Protein AF-I8U737-F1 (afdb_monomer)

Mean predicted aligned error: 15.97 Å

Structure (mmCIF, N/CA/C/O backbone):
data_AF-I8U737-F1
#
_entry.id   AF-I8U737-F1
#
loop_
_atom_site.group_PDB
_atom_site.id
_atom_site.type_symbol
_atom_site.label_atom_id
_atom_site.label_alt_id
_atom_site.label_comp_id
_atom_site.label_asym_id
_atom_site.label_entity_id
_atom_site.label_seq_id
_atom_site.pdbx_PDB_ins_code
_atom_site.Cartn_x
_atom_site.Cartn_y
_atom_site.Cartn_z
_atom_site.occupancy
_atom_site.B_iso_or_equiv
_atom_site.auth_seq_id
_atom_site.auth_comp_id
_atom_site.auth_asym_id
_atom_site.auth_atom_id
_atom_site.pdbx_PDB_model_num
ATOM 1 N N . MET A 1 1 ? -8.681 39.567 -45.073 1.00 42.62 1 MET A N 1
ATOM 2 C CA . MET A 1 1 ? -8.574 38.479 -44.078 1.00 42.62 1 MET A CA 1
ATOM 3 C C . MET A 1 1 ? -7.111 38.097 -43.932 1.00 42.62 1 MET A C 1
ATOM 5 O O . MET A 1 1 ? -6.499 37.753 -44.930 1.00 42.62 1 MET A O 1
ATOM 9 N N . LYS A 1 2 ? -6.533 38.252 -42.734 1.00 36.41 2 LYS A N 1
ATOM 10 C CA . LYS A 1 2 ? -5.151 37.856 -42.425 1.00 36.41 2 LYS A CA 1
ATOM 11 C C . LYS A 1 2 ? -5.184 36.470 -41.778 1.00 36.41 2 LYS A C 1
ATOM 13 O O . LYS A 1 2 ? -5.865 36.285 -40.776 1.00 36.41 2 LYS A O 1
ATOM 18 N N . SER A 1 3 ? -4.486 35.519 -42.381 1.00 40.88 3 SER A N 1
ATOM 19 C CA . SER A 1 3 ? -4.238 34.172 -41.871 1.00 40.88 3 SER A CA 1
ATOM 20 C C . SER A 1 3 ? -3.134 34.214 -40.811 1.00 40.88 3 SER A C 1
ATOM 22 O O . SER A 1 3 ? -1.996 34.540 -41.142 1.00 40.88 3 SER A O 1
ATOM 24 N N . ASN A 1 4 ? -3.455 33.877 -39.561 1.00 33.69 4 ASN A N 1
ATOM 25 C CA . ASN A 1 4 ? -2.465 33.634 -38.511 1.00 33.69 4 ASN A CA 1
ATOM 26 C C . ASN A 1 4 ? -2.367 32.126 -38.266 1.00 33.69 4 ASN A C 1
ATOM 28 O O . ASN A 1 4 ? -3.297 31.509 -37.752 1.00 33.69 4 ASN A O 1
ATOM 32 N N . LEU A 1 5 ? -1.234 31.551 -38.667 1.00 42.03 5 LEU A N 1
ATOM 33 C CA . LEU A 1 5 ? -0.826 30.186 -38.362 1.00 42.03 5 LEU A CA 1
ATOM 34 C C . LEU A 1 5 ? -0.227 30.183 -36.948 1.00 42.03 5 LEU A C 1
ATOM 36 O O . LEU A 1 5 ? 0.800 30.815 -36.708 1.00 42.03 5 LEU A O 1
ATOM 40 N N . VAL A 1 6 ? -0.885 29.511 -36.007 1.00 43.34 6 VAL A N 1
ATOM 41 C CA . VAL A 1 6 ? -0.354 29.287 -34.655 1.00 43.34 6 VAL A CA 1
ATOM 42 C C . VAL A 1 6 ? 0.627 28.108 -34.729 1.00 43.34 6 VAL A C 1
ATOM 44 O O . VAL A 1 6 ? 0.256 27.071 -35.283 1.00 43.34 6 VAL A O 1
ATOM 47 N N . PRO A 1 7 ? 1.867 28.211 -34.218 1.00 41.34 7 PRO A N 1
ATOM 48 C CA . PRO A 1 7 ? 2.782 27.080 -34.229 1.00 41.34 7 PRO A CA 1
ATOM 49 C C . PRO A 1 7 ? 2.349 26.049 -33.181 1.00 41.34 7 PRO A C 1
ATOM 51 O O . PRO A 1 7 ? 2.091 26.386 -32.024 1.00 41.34 7 PRO A O 1
ATOM 54 N N .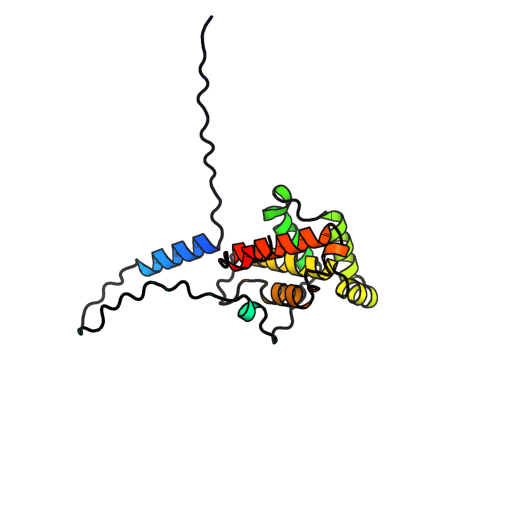 PHE A 1 8 ? 2.287 24.781 -33.593 1.00 38.91 8 PHE A N 1
ATOM 55 C CA . PHE A 1 8 ? 2.125 23.641 -32.696 1.00 38.91 8 PHE A CA 1
ATOM 56 C C . PHE A 1 8 ? 3.258 23.643 -31.665 1.00 38.91 8 PHE A C 1
ATOM 58 O O . PHE A 1 8 ? 4.434 23.485 -31.999 1.00 38.91 8 PHE A O 1
ATOM 65 N N . ARG A 1 9 ? 2.897 23.832 -30.396 1.00 37.81 9 ARG A N 1
ATOM 66 C CA . ARG A 1 9 ? 3.808 23.701 -29.263 1.00 37.81 9 ARG A CA 1
ATOM 67 C C . ARG A 1 9 ? 4.134 22.211 -29.125 1.00 37.81 9 ARG A C 1
ATOM 69 O O . ARG A 1 9 ? 3.251 21.416 -28.814 1.00 37.81 9 ARG A O 1
ATOM 76 N N . LYS A 1 10 ? 5.383 21.827 -29.401 1.00 41.28 10 LYS A N 1
ATOM 77 C CA . LYS A 1 10 ? 5.914 20.509 -29.032 1.00 41.28 10 LYS A CA 1
ATOM 78 C C . LYS A 1 10 ? 5.772 20.383 -27.514 1.00 41.28 10 LYS A C 1
ATOM 80 O O . LYS A 1 10 ? 6.407 21.136 -26.780 1.00 41.28 10 LYS A O 1
ATOM 85 N N . VAL A 1 11 ? 4.908 19.481 -27.059 1.00 40.06 11 VAL A N 1
ATOM 86 C CA . VAL A 1 11 ? 4.920 19.012 -25.675 1.00 40.06 11 VAL A CA 1
ATOM 87 C C . VAL A 1 11 ? 6.164 18.143 -25.561 1.00 40.06 11 VAL A C 1
ATOM 89 O O . VAL A 1 11 ? 6.188 17.024 -26.066 1.00 40.06 11 VAL A O 1
ATOM 92 N N . SER A 1 12 ? 7.230 18.691 -24.985 1.00 39.72 12 SER A N 1
ATOM 93 C CA . SER A 1 12 ? 8.289 17.859 -24.432 1.00 39.72 12 SER A CA 1
ATOM 94 C C . SER A 1 12 ? 7.675 17.154 -23.232 1.00 39.72 12 SER A C 1
ATOM 96 O O . SER A 1 12 ? 7.445 17.766 -22.194 1.00 39.72 12 SER A O 1
ATOM 98 N N . THR A 1 13 ? 7.315 15.888 -23.404 1.00 43.28 13 THR A N 1
ATOM 99 C CA . THR A 1 13 ? 7.170 14.968 -22.282 1.00 43.28 13 THR A CA 1
ATOM 100 C C . THR A 1 13 ? 8.558 14.811 -21.679 1.00 43.28 13 THR A C 1
ATOM 102 O O . THR A 1 13 ? 9.325 13.949 -22.108 1.00 43.28 13 THR A O 1
ATOM 105 N N . ASP A 1 14 ? 8.896 15.678 -20.728 1.00 42.94 14 ASP A N 1
ATOM 106 C CA . ASP A 1 14 ? 9.942 15.384 -19.759 1.00 42.94 14 ASP A CA 1
ATOM 107 C C . ASP A 1 14 ? 9.405 14.231 -18.908 1.00 42.94 14 ASP A C 1
ATOM 109 O O . ASP A 1 14 ? 8.729 14.412 -17.898 1.00 42.94 14 ASP A O 1
ATOM 113 N N . LEU A 1 15 ? 9.609 13.012 -19.417 1.00 44.81 15 LEU A N 1
ATOM 114 C CA . LEU A 1 15 ? 9.452 11.784 -18.659 1.00 44.81 15 LEU A CA 1
ATOM 115 C C . LEU A 1 15 ? 10.447 11.896 -17.509 1.00 44.81 15 LEU A C 1
ATOM 117 O O . LEU A 1 15 ? 11.648 11.703 -17.712 1.00 44.81 15 LEU A O 1
ATOM 121 N N . THR A 1 16 ? 9.949 12.269 -16.327 1.00 43.25 16 THR A N 1
ATOM 122 C CA . THR A 1 16 ? 10.736 12.212 -15.098 1.00 43.25 16 THR A CA 1
ATOM 123 C C . THR A 1 16 ? 11.262 10.785 -15.016 1.00 43.25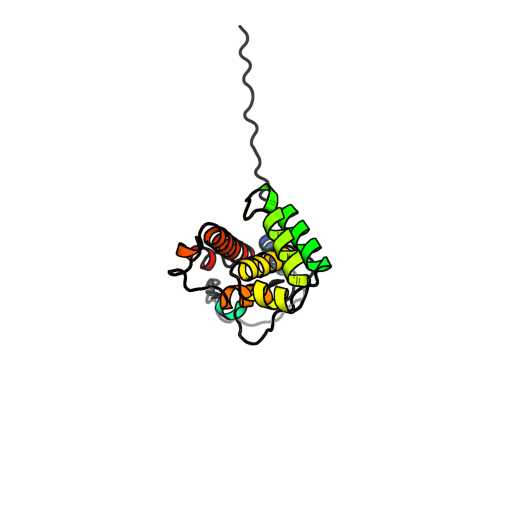 16 THR A C 1
ATOM 125 O O . THR A 1 16 ? 10.502 9.816 -14.952 1.00 43.25 16 THR A O 1
ATOM 128 N N . SER A 1 17 ? 12.561 10.629 -15.231 1.00 61.88 17 SER A N 1
ATOM 129 C CA . SER A 1 17 ? 13.144 9.303 -15.337 1.00 61.88 17 SER A CA 1
ATOM 130 C C . SER A 1 17 ? 13.214 8.743 -13.923 1.00 61.88 17 SER A C 1
ATOM 132 O O . SER A 1 17 ? 13.734 9.402 -13.032 1.00 61.88 17 SER A O 1
ATOM 134 N N . GLY A 1 18 ? 12.598 7.582 -13.691 1.00 67.12 18 GLY A N 1
ATOM 135 C CA . GLY A 1 18 ? 12.467 7.033 -12.342 1.00 67.12 18 GLY A CA 1
ATOM 136 C C . GLY A 1 18 ? 13.821 6.706 -11.687 1.00 67.12 18 GLY A C 1
ATOM 137 O O . GLY A 1 18 ? 14.825 6.568 -12.393 1.00 67.12 18 GLY A O 1
ATOM 138 N N . PRO A 1 19 ? 13.855 6.488 -10.361 1.00 55.62 19 PRO A N 1
ATOM 139 C CA . PRO A 1 19 ? 15.092 6.281 -9.592 1.00 55.62 19 PRO A CA 1
ATOM 140 C C . PRO A 1 19 ? 15.983 5.142 -10.120 1.00 55.62 19 PRO A C 1
ATOM 142 O O . PRO A 1 19 ? 17.210 5.208 -10.053 1.00 55.62 19 PRO A O 1
ATOM 145 N N . ALA A 1 20 ? 15.382 4.112 -10.726 1.00 49.81 20 ALA A N 1
ATOM 146 C CA . ALA A 1 20 ? 16.102 3.013 -11.371 1.00 49.81 20 ALA A CA 1
ATOM 147 C C . ALA A 1 20 ? 16.920 3.463 -12.598 1.00 49.81 20 ALA A C 1
ATOM 149 O O . ALA A 1 20 ? 18.042 2.996 -12.798 1.00 49.81 20 ALA A O 1
ATOM 150 N N . PHE A 1 21 ? 16.394 4.395 -13.401 1.00 68.19 21 PHE A N 1
ATOM 151 C CA . PHE A 1 21 ? 17.136 4.976 -14.521 1.00 68.19 21 PHE A CA 1
ATOM 152 C C . PHE A 1 21 ? 18.303 5.817 -14.011 1.00 68.19 21 PHE A C 1
ATOM 154 O O . PHE A 1 21 ? 19.412 5.699 -14.524 1.00 68.19 21 PHE A O 1
ATOM 161 N N . GLU A 1 22 ? 18.085 6.619 -12.970 1.00 69.12 22 GLU A N 1
ATOM 162 C CA . GLU A 1 22 ? 19.152 7.419 -12.368 1.00 69.12 22 GLU A CA 1
ATOM 163 C C . GLU A 1 22 ? 20.268 6.538 -11.793 1.00 69.12 22 GLU A C 1
ATOM 165 O O . GLU A 1 22 ? 21.447 6.825 -12.003 1.00 69.12 22 GLU A O 1
ATOM 170 N N . SER A 1 23 ? 19.913 5.425 -11.143 1.00 60.28 23 SER A N 1
ATOM 171 C CA . SER A 1 23 ? 20.866 4.425 -10.648 1.00 60.28 23 SER A CA 1
ATOM 172 C C . SER A 1 23 ? 21.649 3.754 -11.785 1.00 60.28 23 SER A C 1
ATOM 174 O O . SER A 1 23 ? 22.876 3.651 -11.721 1.00 60.28 23 SER A O 1
ATOM 176 N N . GLN A 1 24 ? 20.981 3.381 -12.884 1.00 61.25 24 GLN A N 1
ATOM 177 C CA . GLN A 1 24 ? 21.645 2.830 -14.072 1.00 61.25 24 GLN A CA 1
ATOM 178 C C . GLN A 1 24 ? 22.583 3.841 -14.738 1.00 61.25 24 GLN A C 1
ATOM 180 O O . GLN A 1 24 ? 23.702 3.489 -15.111 1.00 61.25 24 GLN A O 1
ATOM 185 N N . VAL A 1 25 ? 22.169 5.104 -14.859 1.00 71.19 25 VAL A N 1
ATOM 186 C CA . VAL A 1 25 ? 23.011 6.176 -15.404 1.00 71.19 25 VAL A CA 1
ATOM 187 C C . VAL A 1 25 ? 24.222 6.414 -14.508 1.00 71.19 25 VAL A C 1
ATOM 189 O O . VAL A 1 25 ? 25.333 6.488 -15.028 1.00 71.19 25 VAL A O 1
ATOM 192 N N . LYS A 1 26 ? 24.042 6.463 -13.182 1.00 66.94 26 LYS A N 1
ATOM 193 C CA . LYS A 1 26 ? 25.150 6.568 -12.218 1.00 66.94 26 LYS A CA 1
ATOM 194 C C . LYS A 1 26 ? 26.118 5.393 -12.340 1.00 66.94 26 LYS A C 1
ATOM 196 O O . LYS A 1 26 ? 27.315 5.618 -12.463 1.00 66.94 26 LYS A O 1
ATOM 201 N N . SER A 1 27 ? 25.612 4.162 -12.415 1.00 63.69 27 SER A N 1
ATOM 202 C CA . SER A 1 27 ? 26.435 2.958 -12.600 1.00 63.69 27 SER A CA 1
ATOM 203 C C . SER A 1 27 ? 27.233 2.987 -13.911 1.00 63.69 27 SER A C 1
ATOM 205 O O . SER A 1 27 ? 28.411 2.624 -13.941 1.00 63.69 27 SER A O 1
ATOM 207 N N . LEU A 1 28 ? 26.629 3.467 -15.003 1.00 75.31 28 LEU A N 1
ATOM 208 C CA . LEU A 1 28 ? 27.324 3.649 -16.280 1.00 75.31 28 LEU A CA 1
ATOM 209 C C . LEU A 1 28 ? 28.369 4.771 -16.225 1.00 75.31 28 LEU A C 1
ATOM 211 O O . LEU A 1 28 ? 29.412 4.649 -16.871 1.00 75.31 28 LEU A O 1
ATOM 215 N N . LEU A 1 29 ? 28.110 5.835 -15.461 1.00 74.00 29 LEU A N 1
ATOM 216 C CA . LEU A 1 29 ? 29.055 6.929 -15.245 1.00 74.00 29 LEU A CA 1
ATOM 217 C C . LEU A 1 29 ? 30.273 6.465 -14.436 1.00 74.00 29 LEU A C 1
ATOM 219 O O . LEU A 1 29 ? 31.403 6.723 -14.848 1.00 74.00 29 LEU A O 1
ATOM 223 N N . ASP A 1 30 ? 30.043 5.726 -13.348 1.00 65.06 30 ASP A N 1
ATOM 224 C CA . ASP A 1 30 ? 31.096 5.155 -12.499 1.00 65.06 30 ASP A CA 1
ATOM 225 C C . ASP A 1 30 ? 31.965 4.165 -13.278 1.00 65.06 30 ASP A C 1
ATOM 227 O O . ASP A 1 30 ? 33.191 4.169 -13.163 1.00 65.06 30 ASP A O 1
ATOM 231 N N . ARG A 1 31 ? 31.352 3.360 -14.156 1.00 64.25 31 ARG A N 1
ATOM 232 C CA . ARG A 1 31 ? 32.077 2.409 -15.010 1.00 64.25 31 ARG A CA 1
ATOM 233 C C . ARG A 1 31 ? 32.946 3.086 -16.076 1.00 64.25 31 ARG A C 1
ATOM 235 O O . ARG A 1 31 ? 33.897 2.476 -16.558 1.00 64.25 31 ARG A O 1
ATOM 242 N N . ASN A 1 32 ? 32.632 4.327 -16.442 1.00 57.22 32 ASN A N 1
ATOM 243 C CA . ASN A 1 32 ? 33.361 5.097 -17.448 1.00 57.22 32 ASN A CA 1
ATOM 244 C C . ASN A 1 32 ? 34.408 6.050 -16.857 1.00 57.22 32 ASN A C 1
ATOM 246 O O . ASN A 1 32 ? 35.007 6.802 -17.624 1.00 57.22 32 ASN A O 1
ATOM 250 N N . HIS A 1 33 ? 34.664 6.032 -15.543 1.00 47.19 33 HIS A N 1
ATOM 251 C CA . HIS A 1 33 ? 35.745 6.817 -14.943 1.00 47.19 33 HIS A CA 1
ATOM 252 C C . HIS A 1 33 ? 37.077 6.043 -15.028 1.00 47.19 33 HIS A C 1
ATOM 254 O O . HIS A 1 33 ? 37.269 5.069 -14.296 1.00 47.19 33 HIS A O 1
ATOM 260 N N . PRO A 1 34 ? 38.029 6.419 -15.909 1.00 49.47 34 PRO A N 1
ATOM 261 C CA . PRO A 1 34 ? 39.276 5.687 -16.036 1.00 49.47 34 PRO A CA 1
ATOM 262 C C . PRO A 1 34 ? 40.243 6.174 -14.956 1.00 49.47 34 PRO A C 1
ATOM 264 O O . PRO A 1 34 ? 40.935 7.181 -15.118 1.00 49.47 34 PRO A O 1
ATOM 267 N N . ALA A 1 35 ? 40.339 5.436 -13.851 1.00 43.72 35 ALA A N 1
ATOM 268 C CA . ALA A 1 35 ? 41.518 5.503 -13.001 1.00 43.72 35 ALA A CA 1
ATOM 269 C C . ALA A 1 35 ? 42.692 4.875 -13.770 1.00 43.72 35 ALA A C 1
ATOM 271 O O . ALA A 1 35 ? 42.919 3.666 -13.744 1.00 43.72 35 ALA A O 1
ATOM 272 N N . ASN A 1 36 ? 43.428 5.711 -14.503 1.00 45.28 36 ASN A N 1
ATOM 273 C CA . ASN A 1 36 ? 44.712 5.352 -15.090 1.00 45.28 36 ASN A CA 1
ATOM 274 C C . ASN A 1 36 ? 45.680 4.912 -13.981 1.00 45.28 36 ASN A C 1
ATOM 276 O O . ASN A 1 36 ? 46.275 5.742 -13.301 1.00 45.28 36 ASN A O 1
ATOM 280 N N . SER A 1 37 ? 45.890 3.607 -13.835 1.00 37.94 37 SER A N 1
ATOM 281 C CA . SER A 1 37 ? 47.133 3.064 -13.281 1.00 37.94 37 SER A CA 1
ATOM 282 C C . SER A 1 37 ? 47.511 1.763 -13.995 1.00 37.94 37 SER A C 1
ATOM 284 O O . SER A 1 37 ? 46.955 0.691 -13.798 1.00 37.94 37 SER A O 1
ATOM 286 N N . ALA A 1 38 ? 48.445 1.966 -14.917 1.00 38.19 38 ALA A N 1
ATOM 287 C CA . ALA A 1 38 ? 49.338 1.058 -15.617 1.00 38.19 38 ALA A CA 1
ATOM 288 C C . ALA A 1 38 ? 49.461 -0.415 -15.149 1.00 38.19 38 ALA A C 1
ATOM 290 O O . ALA A 1 38 ? 49.906 -0.704 -14.046 1.00 38.19 38 ALA A O 1
ATOM 291 N N . LEU A 1 39 ? 49.283 -1.289 -16.154 1.00 42.47 39 LEU A N 1
ATOM 292 C CA . LEU A 1 39 ? 50.141 -2.422 -16.551 1.00 42.47 39 LEU A CA 1
ATOM 293 C C . LEU A 1 39 ? 50.249 -3.648 -15.619 1.00 42.47 39 LEU A C 1
ATOM 295 O O . LEU A 1 39 ? 50.995 -3.635 -14.649 1.00 42.47 39 LEU A O 1
ATOM 299 N N . LEU A 1 40 ? 49.692 -4.787 -16.067 1.00 35.94 40 LEU A N 1
ATOM 300 C CA . LEU A 1 40 ? 50.454 -5.925 -16.631 1.00 35.94 40 LEU A CA 1
AT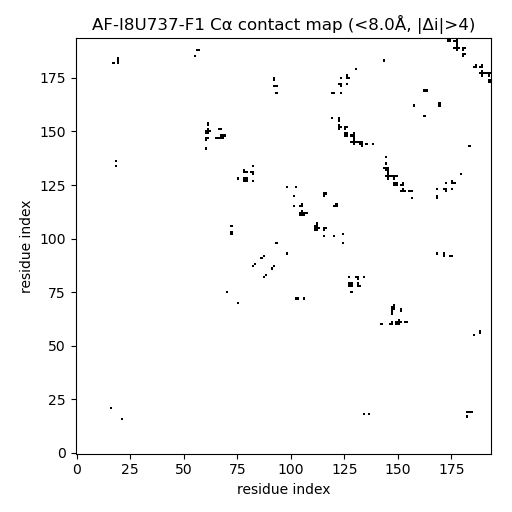OM 301 C C . LEU A 1 40 ? 49.539 -7.132 -16.972 1.00 35.94 40 LEU A C 1
ATOM 303 O O . LEU A 1 40 ? 49.001 -7.791 -16.096 1.00 35.94 40 LEU A O 1
ATOM 307 N N . ARG A 1 41 ? 49.482 -7.456 -18.275 1.00 33.66 41 ARG A N 1
ATOM 308 C CA . ARG A 1 41 ? 49.653 -8.803 -18.871 1.00 33.66 41 ARG A CA 1
ATOM 309 C C . ARG A 1 41 ? 48.738 -9.972 -18.434 1.00 33.66 41 ARG A C 1
ATOM 311 O O . ARG A 1 41 ? 49.020 -10.625 -17.441 1.00 33.66 41 ARG A O 1
ATOM 318 N N . ALA A 1 42 ? 47.835 -10.398 -19.329 1.00 37.75 42 ALA A N 1
ATOM 319 C CA . ALA A 1 42 ? 47.872 -11.680 -20.077 1.00 37.75 42 ALA A CA 1
ATOM 320 C C . ALA A 1 42 ? 46.509 -11.981 -20.756 1.00 37.75 42 ALA A C 1
ATOM 322 O O . ALA A 1 42 ? 45.482 -11.513 -20.273 1.00 37.75 42 ALA A O 1
ATOM 323 N N . PRO A 1 43 ? 46.487 -12.721 -21.886 1.00 47.62 43 PRO A N 1
ATOM 324 C CA . PRO A 1 43 ? 45.318 -12.858 -22.748 1.00 47.62 43 PRO A CA 1
ATOM 325 C C . PRO A 1 43 ? 44.458 -14.056 -22.340 1.00 47.62 43 PRO A C 1
ATOM 327 O O . PRO A 1 43 ? 44.971 -15.129 -22.031 1.00 47.62 43 PRO A O 1
ATOM 330 N N . GLY A 1 44 ? 43.143 -13.901 -22.409 1.00 34.81 44 GLY A N 1
ATOM 331 C CA . GLY A 1 44 ? 42.243 -15.022 -22.209 1.00 34.81 44 GLY A CA 1
ATOM 332 C C . GLY A 1 44 ? 40.791 -14.621 -22.363 1.00 34.81 44 GLY A C 1
ATOM 333 O O . GLY A 1 44 ? 40.251 -13.921 -21.519 1.00 34.81 44 GLY A O 1
ATOM 334 N N . ASN A 1 45 ? 40.177 -15.162 -23.411 1.00 32.75 45 ASN A N 1
ATOM 335 C CA . ASN A 1 45 ? 38.740 -15.340 -23.567 1.00 32.75 45 ASN A CA 1
ATOM 336 C C . ASN A 1 45 ? 37.931 -14.135 -24.080 1.00 32.75 45 ASN A C 1
ATOM 338 O O . ASN A 1 45 ? 37.139 -13.525 -23.368 1.00 32.75 45 ASN A O 1
ATOM 342 N N . SER A 1 46 ? 38.038 -13.880 -25.390 1.00 40.62 46 SER A N 1
ATOM 343 C CA . SER A 1 46 ? 36.953 -13.271 -26.164 1.00 40.62 46 SER A CA 1
ATOM 344 C C . SER A 1 46 ? 35.825 -14.296 -26.343 1.00 40.62 46 SER A C 1
ATOM 346 O O . SER A 1 46 ? 35.669 -14.908 -27.397 1.00 40.62 46 SER A O 1
ATOM 348 N N . GLY A 1 47 ? 35.069 -14.520 -25.277 1.00 32.28 47 GLY A N 1
ATOM 349 C CA . GLY A 1 47 ? 33.696 -14.985 -25.360 1.00 32.28 47 GLY A CA 1
ATOM 350 C C . GLY A 1 47 ? 32.862 -13.822 -24.872 1.00 32.28 47 GLY A C 1
ATOM 351 O O . GLY A 1 47 ? 32.882 -13.515 -23.686 1.00 32.28 47 GLY A O 1
ATOM 352 N N . SER A 1 48 ? 32.223 -13.118 -25.797 1.00 39.41 48 SER A N 1
ATOM 353 C CA . SER A 1 48 ? 31.212 -12.114 -25.509 1.00 39.41 48 SER A CA 1
ATOM 354 C C . SER A 1 48 ? 30.134 -12.743 -24.631 1.00 39.41 48 SER A C 1
ATOM 356 O O . SER A 1 48 ? 29.207 -13.375 -25.133 1.00 39.41 48 SER A O 1
ATOM 358 N N . THR A 1 49 ? 30.248 -12.574 -23.316 1.00 36.28 49 THR A N 1
ATOM 359 C CA . THR A 1 49 ? 29.094 -12.643 -22.430 1.00 36.28 49 THR A CA 1
ATOM 360 C C . THR A 1 49 ? 28.298 -11.387 -22.739 1.00 36.28 49 THR A C 1
ATOM 362 O O . THR A 1 49 ? 28.432 -10.349 -22.092 1.00 36.28 49 THR A O 1
ATOM 365 N N . GLU A 1 50 ? 27.518 -11.460 -23.819 1.00 37.69 50 GLU A N 1
ATOM 366 C CA . GLU A 1 50 ? 26.280 -10.705 -23.906 1.00 37.69 50 GLU A CA 1
ATOM 367 C C . GLU A 1 50 ? 25.650 -10.818 -22.525 1.00 37.69 50 GLU A C 1
ATOM 369 O O . GLU A 1 50 ? 25.548 -11.923 -21.984 1.00 37.69 50 GLU A O 1
ATOM 374 N N . ALA A 1 51 ? 25.380 -9.674 -21.901 1.00 38.50 51 ALA A N 1
ATOM 375 C CA . ALA A 1 51 ? 24.687 -9.620 -20.634 1.00 38.50 51 ALA A CA 1
ATOM 376 C C . ALA A 1 51 ? 23.331 -10.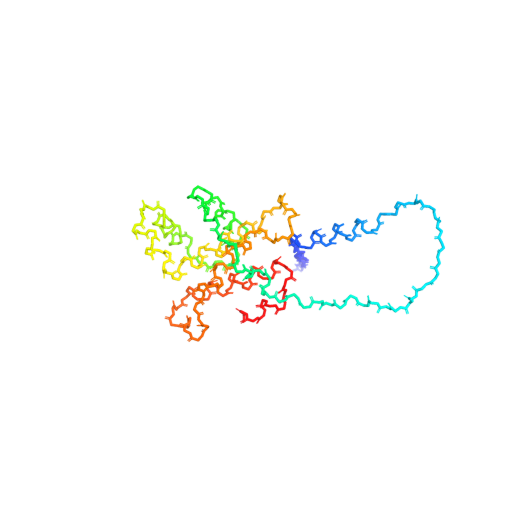286 -20.861 1.00 38.50 51 ALA A C 1
ATOM 378 O O . ALA A 1 51 ? 22.373 -9.643 -21.280 1.00 38.50 51 ALA A O 1
ATOM 379 N N . VAL A 1 52 ? 23.293 -11.605 -20.664 1.00 35.62 52 VAL A N 1
ATOM 380 C CA . VAL A 1 52 ? 22.077 -12.381 -20.563 1.00 35.62 52 VAL A CA 1
ATOM 381 C C . VAL A 1 52 ? 21.300 -11.639 -19.500 1.00 35.62 52 VAL A C 1
ATOM 383 O O . VAL A 1 52 ? 21.756 -11.521 -18.362 1.00 35.62 52 VAL A O 1
ATOM 386 N N . THR A 1 53 ? 20.184 -11.055 -19.915 1.00 41.91 53 THR A N 1
ATOM 387 C CA . THR A 1 53 ? 19.112 -10.560 -19.067 1.00 41.91 53 THR A CA 1
ATOM 388 C C . THR A 1 53 ? 18.683 -11.727 -18.193 1.00 41.91 53 THR A C 1
ATOM 390 O O . THR A 1 53 ? 17.783 -12.498 -18.516 1.00 41.91 53 THR A O 1
ATOM 393 N N . GLN A 1 54 ? 19.445 -11.943 -17.125 1.00 39.41 54 GLN A N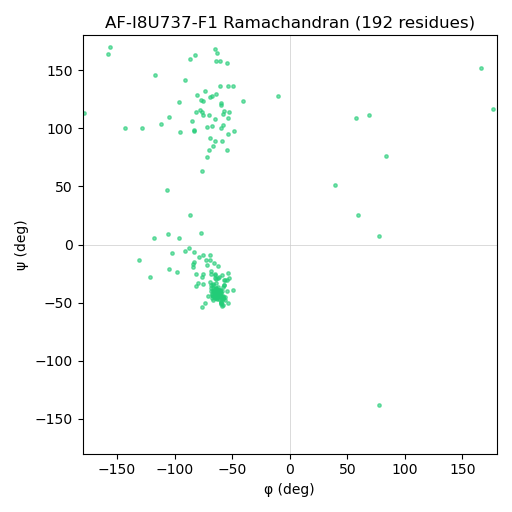 1
ATOM 394 C CA . GLN A 1 54 ? 19.234 -13.001 -16.168 1.00 39.41 54 GLN A CA 1
ATOM 395 C C . GLN A 1 54 ? 17.902 -12.695 -15.504 1.00 39.41 54 GLN A C 1
ATOM 397 O O . GLN A 1 54 ? 17.765 -11.741 -14.749 1.00 39.41 54 GLN A O 1
ATOM 402 N N . TRP A 1 55 ? 16.920 -13.508 -15.863 1.00 42.56 55 TRP A N 1
ATOM 403 C CA . TRP A 1 55 ? 15.563 -13.533 -15.358 1.00 42.56 55 TRP A CA 1
ATOM 404 C C . TRP A 1 55 ? 15.542 -13.518 -13.829 1.00 42.56 55 TRP A C 1
ATOM 406 O O . TRP A 1 55 ? 15.695 -14.552 -13.177 1.00 42.56 55 TRP A O 1
ATOM 416 N N . THR A 1 56 ? 15.347 -12.347 -13.234 1.00 42.94 56 THR A N 1
ATOM 417 C CA . THR A 1 56 ? 15.152 -12.237 -11.791 1.00 42.94 56 THR A CA 1
ATOM 418 C C . THR A 1 56 ? 13.683 -12.518 -11.509 1.00 42.94 56 THR A C 1
ATOM 420 O O . THR A 1 56 ? 12.846 -11.637 -11.684 1.00 42.94 56 THR A O 1
ATOM 423 N N . SER A 1 57 ? 13.358 -13.756 -11.124 1.00 48.38 57 SER A N 1
ATOM 424 C CA . SER A 1 57 ? 12.033 -14.145 -10.605 1.00 48.38 57 SER A CA 1
ATOM 425 C C . SER A 1 57 ? 11.627 -13.259 -9.418 1.00 48.38 57 SER A C 1
ATOM 427 O O . SER A 1 57 ? 12.507 -12.713 -8.763 1.00 48.38 57 SER A O 1
ATOM 429 N N . ALA A 1 58 ? 10.330 -13.112 -9.106 1.00 51.94 58 ALA A N 1
ATOM 430 C CA . ALA A 1 58 ? 9.888 -12.367 -7.913 1.00 51.94 58 ALA A CA 1
ATOM 431 C C . ALA A 1 58 ? 10.157 -13.118 -6.610 1.00 51.94 58 ALA A C 1
ATOM 433 O O . ALA A 1 58 ? 10.140 -12.528 -5.534 1.00 51.94 58 ALA A O 1
ATOM 434 N N . ARG A 1 59 ? 10.473 -14.410 -6.724 1.00 55.38 59 ARG A N 1
ATOM 435 C CA . ARG A 1 59 ? 10.769 -15.317 -5.613 1.00 55.38 59 ARG A CA 1
ATOM 436 C C . ARG A 1 59 ? 11.786 -14.786 -4.589 1.00 55.38 59 ARG A C 1
ATOM 438 O O . ARG A 1 59 ? 11.532 -14.995 -3.414 1.00 55.38 59 ARG A O 1
ATOM 445 N N . PRO A 1 60 ? 12.874 -14.077 -4.955 1.00 51.88 60 PRO A N 1
ATOM 446 C CA . PRO A 1 60 ? 13.814 -13.519 -3.986 1.00 51.88 60 PRO A CA 1
ATOM 447 C C . PRO A 1 60 ? 13.228 -12.373 -3.149 1.00 51.88 60 PRO A C 1
ATOM 449 O O . PRO A 1 60 ? 13.699 -12.155 -2.037 1.00 51.88 60 PRO A O 1
ATOM 452 N N . LEU A 1 61 ? 12.220 -11.644 -3.651 1.00 53.00 61 LEU A N 1
ATOM 453 C CA . LEU A 1 61 ? 11.521 -10.616 -2.866 1.00 53.00 61 LEU A CA 1
ATOM 454 C C . LEU A 1 61 ? 10.573 -11.255 -1.852 1.00 53.00 61 LEU A C 1
ATOM 456 O O . LEU A 1 61 ? 10.461 -10.761 -0.743 1.00 53.00 61 LEU A O 1
ATOM 460 N N . VAL A 1 62 ? 9.965 -12.388 -2.204 1.00 56.91 62 VAL A N 1
ATOM 461 C CA . VAL A 1 62 ? 9.061 -13.168 -1.339 1.00 56.91 62 VAL A CA 1
ATOM 462 C C . VAL A 1 62 ? 9.845 -14.160 -0.457 1.00 56.91 62 VAL A C 1
ATOM 464 O O . VAL A 1 62 ? 9.330 -15.206 -0.081 1.00 56.91 62 VAL A O 1
ATOM 467 N N . SER A 1 63 ? 11.122 -13.884 -0.167 1.00 54.34 63 SER A N 1
ATOM 468 C CA . SER A 1 63 ? 11.930 -14.761 0.691 1.00 54.34 63 SER A CA 1
ATOM 469 C C . SER A 1 63 ? 11.343 -14.797 2.111 1.00 54.34 63 SER A C 1
ATOM 471 O O . SER A 1 63 ? 11.098 -13.753 2.707 1.00 54.34 63 SER A O 1
ATOM 473 N N . ASP A 1 64 ? 11.140 -16.012 2.622 1.00 52.38 64 ASP A N 1
ATOM 474 C CA . ASP A 1 64 ? 10.197 -16.403 3.689 1.00 52.38 64 ASP A CA 1
ATOM 475 C C . ASP A 1 64 ? 10.531 -15.901 5.117 1.00 52.38 64 ASP A C 1
ATOM 477 O O . ASP A 1 64 ? 9.710 -16.015 6.020 1.00 52.38 64 ASP A O 1
ATOM 481 N N . ASP A 1 65 ? 11.714 -15.320 5.348 1.00 52.97 65 ASP A N 1
ATOM 482 C CA . ASP A 1 65 ? 12.230 -15.098 6.714 1.00 52.97 65 ASP A CA 1
ATOM 483 C C . ASP A 1 65 ? 12.108 -13.655 7.246 1.00 52.97 65 ASP A C 1
ATOM 485 O O . ASP A 1 65 ? 12.401 -13.396 8.417 1.00 52.97 65 ASP A O 1
ATOM 489 N N . ALA A 1 66 ? 11.694 -12.685 6.425 1.00 58.03 66 ALA A N 1
ATOM 490 C CA . ALA A 1 66 ? 11.614 -11.285 6.847 1.00 58.03 66 ALA A CA 1
ATOM 491 C C . ALA A 1 66 ? 10.198 -10.924 7.316 1.00 58.03 66 ALA A C 1
ATOM 493 O O . ALA A 1 66 ? 9.340 -10.571 6.508 1.00 58.03 66 ALA A O 1
ATOM 494 N N . VAL A 1 67 ? 9.962 -10.961 8.632 1.00 68.62 67 VAL A N 1
ATOM 495 C CA . VAL A 1 67 ? 8.734 -10.406 9.224 1.00 68.62 67 VAL A CA 1
ATOM 496 C C . VAL A 1 67 ? 8.666 -8.911 8.880 1.00 68.62 67 VAL A C 1
ATOM 498 O O . VAL A 1 67 ? 9.600 -8.175 9.214 1.00 68.62 67 VAL A O 1
ATOM 501 N N . PRO A 1 68 ? 7.606 -8.434 8.204 1.00 79.88 68 PRO A N 1
ATOM 502 C CA . PRO A 1 68 ? 7.489 -7.025 7.864 1.00 79.88 68 PRO A CA 1
ATOM 503 C C . PRO A 1 68 ? 7.304 -6.197 9.135 1.00 79.88 68 PRO A C 1
ATOM 505 O O . PRO A 1 68 ? 6.400 -6.443 9.935 1.00 79.88 68 PRO A O 1
ATOM 508 N N . THR A 1 69 ? 8.132 -5.172 9.301 1.00 86.31 69 THR A N 1
ATOM 509 C CA . THR A 1 69 ? 7.882 -4.142 10.308 1.00 86.31 69 THR A CA 1
ATOM 510 C C . THR A 1 69 ? 6.771 -3.238 9.794 1.00 86.31 69 THR A C 1
ATOM 512 O O . THR A 1 69 ? 6.967 -2.508 8.820 1.00 86.31 69 THR A O 1
ATOM 515 N N . ILE A 1 70 ? 5.603 -3.302 10.431 1.00 90.38 70 ILE A N 1
ATOM 516 C CA . ILE A 1 70 ? 4.496 -2.387 10.142 1.00 90.38 70 ILE A CA 1
ATOM 517 C C . ILE A 1 70 ? 4.894 -0.985 10.635 1.00 90.38 70 ILE A C 1
ATOM 519 O O . ILE A 1 70 ? 5.323 -0.869 11.788 1.00 90.38 70 ILE A O 1
ATOM 523 N N . PRO A 1 71 ? 4.813 0.057 9.787 1.00 92.44 71 PRO A N 1
ATOM 524 C CA . PRO A 1 71 ? 5.162 1.416 10.188 1.00 92.44 71 PRO A CA 1
ATOM 525 C C . PRO A 1 71 ? 4.215 1.934 11.277 1.00 92.44 71 PRO A C 1
ATOM 527 O O . PRO A 1 71 ? 3.095 1.444 11.435 1.00 92.44 71 PRO A O 1
ATOM 530 N N . SER A 1 72 ? 4.658 2.934 12.040 1.00 94.56 72 SER A N 1
ATOM 531 C CA . SER A 1 72 ? 3.784 3.602 13.015 1.00 94.56 72 SER A CA 1
ATOM 532 C C . SER A 1 72 ? 2.639 4.342 12.308 1.00 94.56 72 SER A C 1
ATOM 534 O O . SER A 1 72 ? 2.671 4.530 11.090 1.00 94.56 72 SER A O 1
ATOM 536 N N . LEU A 1 73 ? 1.623 4.795 13.050 1.00 94.56 73 LEU A N 1
ATOM 537 C CA . LEU A 1 73 ? 0.541 5.599 12.468 1.00 94.56 73 LEU A CA 1
ATOM 538 C C . LEU A 1 73 ? 1.076 6.881 11.805 1.00 94.56 73 LEU A C 1
ATOM 540 O O . LEU A 1 73 ? 0.682 7.192 10.687 1.00 94.56 73 LEU A O 1
ATOM 544 N N . GLU A 1 74 ? 1.985 7.594 12.475 1.00 95.19 74 GLU A N 1
ATOM 545 C CA . GLU A 1 74 ? 2.602 8.826 11.958 1.00 95.19 74 GLU A CA 1
ATOM 546 C C . GLU A 1 74 ? 3.422 8.541 10.692 1.00 95.19 74 GLU A C 1
ATOM 548 O O . GLU A 1 74 ? 3.221 9.178 9.664 1.00 95.19 74 GLU A O 1
ATOM 553 N N . GLU A 1 75 ? 4.254 7.495 10.714 1.00 94.19 75 GLU A N 1
ATOM 554 C CA . GLU A 1 75 ? 5.026 7.089 9.535 1.00 94.19 75 GLU A CA 1
ATOM 555 C C . GLU A 1 75 ? 4.108 6.638 8.385 1.00 94.19 75 GLU A C 1
ATOM 557 O O . GLU A 1 75 ? 4.369 6.938 7.222 1.00 94.19 75 GLU A O 1
ATOM 562 N N . SER A 1 76 ? 3.006 5.947 8.687 1.00 96.00 76 SER A N 1
ATOM 563 C CA . SER A 1 76 ? 2.023 5.526 7.682 1.00 96.00 76 SER A CA 1
ATOM 564 C C . SER A 1 76 ? 1.333 6.717 7.016 1.00 96.00 76 SER A C 1
ATOM 566 O O . SER A 1 76 ? 1.069 6.673 5.814 1.00 96.00 76 SER A O 1
ATOM 568 N N . GLN A 1 77 ? 1.053 7.779 7.776 1.00 95.44 77 GLN A N 1
ATOM 569 C CA . GLN A 1 77 ? 0.484 9.024 7.258 1.00 95.44 77 GLN A CA 1
ATOM 570 C C . GLN A 1 77 ? 1.476 9.737 6.336 1.00 95.44 77 GLN A C 1
ATOM 572 O O . GLN A 1 77 ? 1.120 10.053 5.202 1.00 95.44 77 GLN A O 1
ATOM 577 N N . ASP A 1 78 ? 2.733 9.885 6.760 1.00 94.56 78 ASP A N 1
ATOM 578 C CA . ASP A 1 78 ? 3.790 10.488 5.939 1.00 94.56 78 ASP A CA 1
ATOM 579 C C . ASP A 1 78 ? 4.014 9.715 4.628 1.00 94.56 78 ASP A C 1
ATOM 581 O O . ASP A 1 78 ? 4.181 10.299 3.550 1.00 94.56 78 ASP A O 1
ATOM 585 N N . LEU A 1 79 ? 3.998 8.380 4.698 1.00 93.94 79 LEU A N 1
ATOM 586 C CA . LEU A 1 79 ? 4.114 7.508 3.531 1.00 93.94 79 LEU A CA 1
ATOM 587 C C . LEU A 1 79 ? 2.896 7.624 2.606 1.00 93.94 79 LEU A C 1
ATOM 589 O O . LEU A 1 79 ? 3.067 7.653 1.386 1.00 93.94 79 LEU A O 1
ATOM 593 N N . LEU A 1 80 ? 1.681 7.722 3.151 1.00 94.12 80 LEU A N 1
ATOM 594 C CA . LEU A 1 80 ? 0.475 7.942 2.353 1.00 94.12 80 LEU A CA 1
ATOM 595 C C . LEU A 1 80 ? 0.514 9.299 1.644 1.00 94.12 80 LEU A C 1
ATOM 597 O O . LEU A 1 80 ? 0.266 9.357 0.441 1.00 94.12 80 LEU A O 1
ATOM 601 N N . ASP A 1 81 ? 0.876 10.371 2.345 1.00 92.62 81 ASP A N 1
ATOM 602 C CA . ASP A 1 81 ? 0.997 11.706 1.755 1.00 92.62 81 ASP A CA 1
ATOM 603 C C . ASP A 1 81 ? 2.040 11.722 0.636 1.00 92.62 81 ASP A C 1
ATOM 605 O O . ASP A 1 81 ? 1.798 12.267 -0.446 1.00 92.62 81 ASP A O 1
ATOM 609 N N . ARG A 1 82 ? 3.173 11.044 0.846 1.00 90.75 82 ARG A N 1
ATOM 610 C CA . ARG A 1 82 ? 4.192 10.837 -0.186 1.00 90.75 82 ARG A CA 1
ATOM 611 C C . ARG A 1 82 ? 3.625 10.085 -1.388 1.00 90.75 82 ARG A C 1
ATOM 613 O O . ARG A 1 82 ? 3.770 10.545 -2.520 1.00 90.75 82 ARG A O 1
ATOM 620 N N . PHE A 1 83 ? 2.956 8.958 -1.163 1.00 91.31 83 PHE A N 1
ATOM 621 C CA . PHE A 1 83 ? 2.334 8.180 -2.230 1.00 91.31 83 PHE A CA 1
ATOM 622 C C . PHE A 1 83 ? 1.353 9.033 -3.044 1.00 91.31 83 PHE A C 1
ATOM 624 O O . PHE A 1 83 ? 1.424 9.068 -4.274 1.00 91.31 83 PHE A O 1
ATOM 631 N N . LEU A 1 84 ? 0.471 9.774 -2.373 1.00 90.06 84 LEU A N 1
ATOM 632 C CA . LEU A 1 84 ? -0.518 10.636 -3.017 1.00 90.06 84 LEU A CA 1
ATOM 633 C C . LEU A 1 84 ? 0.129 11.809 -3.762 1.00 90.06 84 LEU A C 1
ATOM 635 O O . LEU A 1 84 ? -0.345 12.179 -4.836 1.00 90.06 84 LEU A O 1
ATOM 639 N N . PHE A 1 85 ? 1.229 12.354 -3.246 1.00 87.00 85 PHE A N 1
ATOM 640 C CA . PHE A 1 85 ? 1.993 13.400 -3.918 1.00 87.00 85 PHE A CA 1
ATOM 641 C C . PHE A 1 85 ? 2.590 12.916 -5.248 1.00 87.00 85 PHE A C 1
ATOM 643 O O . PHE A 1 85 ? 2.469 13.605 -6.261 1.00 87.00 85 PHE A O 1
ATOM 650 N N . TYR A 1 86 ? 3.191 11.721 -5.271 1.00 81.56 86 TYR A N 1
ATOM 651 C CA . TYR A 1 86 ? 3.828 11.179 -6.477 1.00 81.56 86 TYR A CA 1
ATOM 652 C C . TYR A 1 86 ? 2.843 10.518 -7.457 1.00 81.56 86 TYR A C 1
ATOM 654 O O . TYR A 1 86 ? 3.028 10.618 -8.669 1.00 81.56 86 TYR A O 1
ATOM 662 N N . LEU A 1 87 ? 1.800 9.842 -6.962 1.00 78.94 87 LEU A N 1
ATOM 663 C CA . LEU A 1 87 ? 0.894 9.006 -7.767 1.00 78.94 87 LEU A CA 1
ATOM 664 C C . LEU A 1 87 ? -0.577 9.428 -7.714 1.00 78.94 87 LEU A C 1
ATOM 666 O O . LEU A 1 87 ? -1.311 9.217 -8.684 1.00 78.94 87 LEU A O 1
ATOM 670 N N . GLY A 1 88 ? -1.014 10.043 -6.614 1.00 62.47 88 GLY A N 1
ATOM 671 C CA . GLY A 1 88 ? -2.427 10.306 -6.319 1.00 62.47 88 GLY A CA 1
ATOM 672 C C . GLY A 1 88 ? -3.135 11.218 -7.323 1.00 62.47 88 GLY A C 1
ATOM 673 O O . GLY A 1 88 ? -4.330 11.055 -7.551 1.00 62.47 88 GLY A O 1
ATOM 674 N N . VAL A 1 89 ? -2.414 12.129 -7.985 1.00 53.81 89 VAL A N 1
ATOM 675 C CA . VAL A 1 89 ? -3.002 13.052 -8.979 1.00 53.81 89 VAL A CA 1
ATOM 676 C C . VAL A 1 89 ? -3.171 12.408 -10.360 1.00 53.81 89 VAL A C 1
ATOM 678 O O . VAL A 1 89 ? -4.010 12.844 -11.144 1.00 53.81 89 VAL A O 1
ATOM 681 N N . SER A 1 90 ? -2.375 11.387 -10.691 1.00 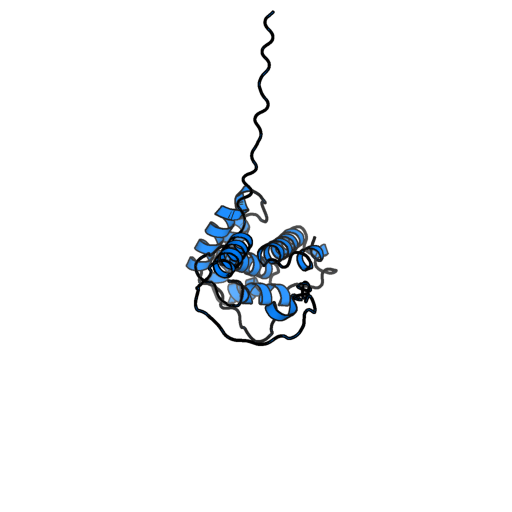57.84 90 SER A N 1
ATOM 682 C CA . SER A 1 90 ? -2.305 10.868 -12.064 1.00 57.84 90 SER A CA 1
ATOM 683 C C . SER A 1 90 ? -3.026 9.540 -12.277 1.00 57.84 90 SER A C 1
ATOM 685 O O . SER A 1 90 ? -3.344 9.235 -13.426 1.00 57.84 90 SER A O 1
ATOM 687 N N . GLN A 1 91 ? -3.279 8.755 -11.223 1.00 60.75 91 GLN A N 1
ATOM 688 C CA . GLN A 1 91 ? -3.740 7.367 -11.370 1.00 60.75 91 GLN A CA 1
ATOM 689 C C . GLN A 1 91 ? -4.969 6.983 -10.530 1.00 60.75 91 GLN A C 1
ATOM 691 O O . GLN A 1 91 ? -5.551 5.950 -10.830 1.00 60.75 91 GLN A O 1
ATOM 696 N N . HIS A 1 92 ? -5.388 7.787 -9.536 1.00 69.81 92 HIS A N 1
ATOM 697 C CA . HIS A 1 92 ? -6.563 7.515 -8.679 1.00 69.81 92 HIS A CA 1
ATOM 698 C C . HIS A 1 92 ? -6.715 6.030 -8.289 1.00 69.81 92 HIS A C 1
ATOM 700 O O . HIS A 1 92 ? -7.772 5.443 -8.493 1.00 69.81 92 HIS A O 1
ATOM 706 N N . PHE A 1 93 ? -5.640 5.429 -7.763 1.00 75.50 93 PHE A N 1
ATOM 707 C CA . PHE A 1 93 ? -5.602 3.997 -7.446 1.00 75.50 93 PHE A CA 1
ATOM 708 C C . PHE A 1 93 ? -6.705 3.563 -6.485 1.00 75.50 93 PHE A C 1
ATOM 710 O O . PHE A 1 93 ? -7.185 2.459 -6.638 1.00 75.50 93 PHE A O 1
ATOM 717 N N . PHE A 1 94 ? -7.076 4.417 -5.532 1.00 83.75 94 PHE A N 1
ATOM 718 C CA . PHE A 1 94 ? -8.103 4.176 -4.519 1.00 83.75 94 PHE A CA 1
ATOM 719 C C . PHE A 1 94 ? -8.656 5.517 -4.015 1.00 83.75 94 PHE A C 1
ATOM 721 O O . PHE A 1 94 ? -8.093 6.581 -4.310 1.00 83.75 94 PHE A O 1
ATOM 728 N N . ASP A 1 95 ? -9.740 5.487 -3.231 1.00 88.56 95 ASP A N 1
ATOM 729 C CA . ASP A 1 95 ? -10.250 6.670 -2.523 1.00 88.56 95 ASP A CA 1
ATOM 730 C C . ASP A 1 95 ? -9.381 6.979 -1.283 1.00 88.56 95 ASP A C 1
ATOM 732 O O . ASP A 1 95 ? -9.385 6.206 -0.317 1.00 88.56 95 ASP A O 1
ATOM 736 N N . PRO A 1 96 ? -8.653 8.116 -1.245 1.00 88.81 96 PRO A N 1
ATOM 737 C CA . PRO A 1 96 ? -7.733 8.406 -0.147 1.00 88.81 96 PRO A CA 1
ATOM 738 C C . PRO A 1 96 ? -8.413 8.584 1.211 1.00 88.81 96 PRO A C 1
ATOM 740 O O . PRO A 1 96 ? -7.779 8.364 2.241 1.00 88.81 96 PRO A O 1
ATOM 743 N N . ARG A 1 97 ? -9.687 9.001 1.238 1.00 90.31 97 ARG A N 1
ATOM 744 C CA . ARG A 1 97 ? -10.426 9.194 2.491 1.00 90.31 97 ARG A CA 1
ATOM 745 C C . ARG A 1 97 ? -10.793 7.845 3.080 1.00 90.31 97 ARG A C 1
ATOM 747 O O . ARG A 1 97 ? -10.468 7.595 4.231 1.00 90.31 97 ARG A O 1
ATOM 754 N N . THR A 1 98 ? -11.384 6.962 2.275 1.00 91.44 98 THR A N 1
ATOM 755 C CA . THR A 1 98 ? -11.737 5.603 2.713 1.00 91.44 98 THR A CA 1
ATOM 756 C C . THR A 1 98 ? -10.505 4.813 3.153 1.00 91.44 98 THR A C 1
ATOM 758 O O . THR A 1 98 ? -10.546 4.112 4.167 1.00 91.44 98 THR A O 1
ATOM 761 N N . PHE A 1 99 ? -9.392 4.969 2.434 1.00 92.69 99 PHE A N 1
ATOM 762 C CA . PHE A 1 99 ? -8.127 4.348 2.808 1.00 92.69 99 PHE A CA 1
ATOM 763 C C . PHE A 1 99 ? -7.579 4.899 4.133 1.00 92.69 99 PHE A C 1
ATOM 765 O O . PHE A 1 99 ? -7.190 4.125 5.005 1.00 92.69 99 PHE A O 1
ATOM 772 N N . SER A 1 100 ? -7.583 6.224 4.317 1.00 93.69 100 SER A N 1
ATOM 773 C CA . SER A 1 100 ? -7.114 6.864 5.553 1.00 93.69 100 SER A CA 1
ATOM 774 C C . SER A 1 100 ? -7.982 6.502 6.763 1.00 93.69 100 SER A C 1
ATOM 776 O O . SER A 1 100 ? -7.448 6.167 7.818 1.00 93.69 100 SER A O 1
ATOM 778 N N . ASP A 1 101 ? -9.308 6.462 6.607 1.00 94.00 101 ASP A N 1
ATOM 779 C CA . ASP A 1 101 ? -10.226 6.039 7.671 1.00 94.00 101 ASP A CA 1
ATOM 780 C C . ASP A 1 101 ? -9.917 4.602 8.126 1.00 94.00 101 ASP A C 1
ATOM 782 O O . ASP A 1 101 ? -9.796 4.331 9.321 1.00 94.00 101 ASP A O 1
ATOM 786 N N . SER A 1 102 ? -9.708 3.688 7.174 1.00 93.50 102 SER A N 1
ATOM 787 C CA . SER A 1 102 ? -9.345 2.290 7.455 1.00 93.50 102 SER A CA 1
ATOM 788 C C . SER A 1 102 ? -7.954 2.166 8.090 1.00 93.50 102 SER A C 1
ATOM 790 O O . SER A 1 102 ? -7.748 1.349 8.989 1.00 93.50 102 SER A O 1
ATOM 792 N N . MET A 1 103 ? -7.017 3.039 7.709 1.00 95.62 103 MET A N 1
ATOM 793 C CA . MET A 1 103 ? -5.712 3.143 8.360 1.00 95.62 103 MET A CA 1
ATOM 794 C C . MET A 1 103 ? -5.839 3.585 9.812 1.00 95.62 103 MET A C 1
ATOM 796 O O . MET A 1 103 ? -5.221 2.981 10.678 1.00 95.62 103 MET A O 1
ATOM 800 N N . VAL A 1 104 ? -6.657 4.590 10.118 1.00 95.06 104 VAL A N 1
ATOM 801 C CA . VAL A 1 104 ? -6.876 5.004 11.510 1.00 95.06 104 VAL A CA 1
ATOM 802 C C . VAL A 1 104 ? -7.460 3.852 12.334 1.00 95.06 104 VAL A C 1
ATOM 804 O O . VAL A 1 104 ? -7.012 3.632 13.460 1.00 95.06 104 VAL A O 1
ATOM 807 N N . LEU A 1 105 ? -8.385 3.069 11.765 1.00 94.31 105 LEU A N 1
ATOM 808 C CA . LEU A 1 105 ? -8.935 1.874 12.419 1.00 94.31 105 LEU A CA 1
ATOM 809 C C . LEU A 1 105 ? -7.858 0.819 12.717 1.00 94.31 105 LEU A C 1
ATOM 811 O O . LEU A 1 105 ? -7.875 0.228 13.794 1.00 94.31 105 LEU A O 1
ATOM 815 N N . LEU A 1 106 ? -6.900 0.609 11.807 1.00 94.00 106 LEU A N 1
ATOM 816 C CA . LEU A 1 106 ? -5.796 -0.343 11.991 1.00 94.00 106 LEU A CA 1
ATOM 817 C C . LEU A 1 106 ? -4.962 -0.052 13.252 1.00 94.00 106 LEU A C 1
ATOM 819 O O . LEU A 1 106 ? -4.437 -0.983 13.855 1.00 94.00 106 LEU A O 1
ATOM 823 N N . PHE A 1 107 ? -4.851 1.215 13.660 1.00 94.06 107 PHE A N 1
ATOM 824 C CA . PHE A 1 107 ? -4.056 1.642 14.819 1.00 94.06 107 PHE A CA 1
ATOM 825 C C . PHE A 1 107 ? -4.901 2.017 16.049 1.00 94.06 107 PHE A C 1
ATOM 827 O O . PHE A 1 107 ? -4.365 2.564 17.014 1.00 94.06 107 PHE A O 1
ATOM 834 N N . GLN A 1 108 ? -6.212 1.759 16.030 1.00 92.50 108 GLN A N 1
ATOM 835 C CA . GLN A 1 108 ? -7.121 2.182 17.097 1.00 92.50 108 GLN A CA 1
ATOM 836 C C . GLN A 1 108 ? -7.003 1.315 18.362 1.00 92.50 108 GLN A C 1
ATOM 838 O O . GLN A 1 108 ? -6.831 1.840 19.463 1.00 92.50 108 GLN A O 1
ATOM 843 N N . ASP A 1 109 ? -7.132 -0.002 18.214 1.00 93.31 109 ASP A N 1
ATOM 844 C CA . ASP A 1 109 ? -7.055 -0.987 19.294 1.00 93.31 109 ASP A CA 1
ATOM 845 C C . ASP A 1 109 ? -6.691 -2.371 18.734 1.00 93.31 109 ASP A C 1
ATOM 847 O O . ASP A 1 109 ? -6.814 -2.611 17.536 1.00 93.31 109 ASP A O 1
ATOM 851 N N . GLU A 1 110 ? -6.263 -3.289 19.603 1.00 89.56 110 GLU A N 1
ATOM 852 C CA . GLU A 1 110 ? -5.761 -4.614 19.209 1.00 89.56 110 GLU A CA 1
ATOM 853 C C . GLU A 1 110 ? -6.818 -5.473 18.491 1.00 89.56 110 GLU A C 1
ATOM 855 O O . GLU A 1 110 ? -6.499 -6.160 17.526 1.00 89.56 110 GLU A O 1
ATOM 860 N N . GLN A 1 111 ? -8.090 -5.400 18.898 1.00 91.25 111 GLN A N 1
ATOM 861 C CA . GLN A 1 111 ? -9.159 -6.190 18.275 1.00 91.25 111 GLN A CA 1
ATOM 862 C C . GLN A 1 111 ? -9.478 -5.668 16.871 1.00 91.25 111 GLN A C 1
ATOM 864 O O . GLN A 1 111 ? -9.616 -6.445 15.922 1.00 91.25 111 GLN A O 1
ATOM 869 N N . THR A 1 112 ? -9.573 -4.346 16.724 1.00 91.62 112 THR A N 1
ATOM 870 C CA . THR A 1 112 ? -9.783 -3.706 15.421 1.00 91.62 112 THR A CA 1
ATOM 871 C C . THR A 1 112 ? -8.577 -3.921 14.509 1.00 91.62 112 THR A C 1
ATOM 873 O O . THR A 1 112 ? -8.757 -4.210 13.326 1.00 91.62 112 THR A O 1
ATOM 876 N N . GLN A 1 113 ? -7.359 -3.865 15.052 1.00 91.44 113 GLN A N 1
ATOM 877 C CA . GLN A 1 113 ? -6.129 -4.146 14.321 1.00 91.44 113 GLN A CA 1
ATOM 878 C C . GLN A 1 113 ? -6.136 -5.566 13.746 1.00 91.44 113 GLN A C 1
ATOM 880 O O . GLN A 1 113 ? -5.943 -5.733 12.541 1.00 91.44 113 GLN A O 1
ATOM 885 N N . GLU A 1 114 ? -6.394 -6.583 14.573 1.00 91.12 114 GLU A N 1
ATOM 886 C CA . GLU A 1 114 ?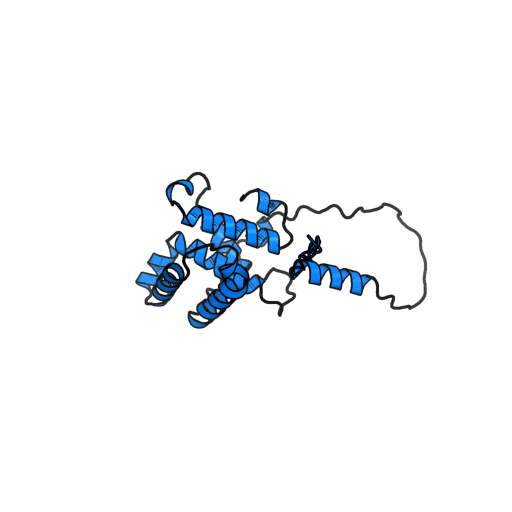 -6.482 -7.975 14.116 1.00 91.12 114 GLU A CA 1
ATOM 887 C C . GLU A 1 114 ? -7.529 -8.126 13.010 1.00 91.12 114 GLU A C 1
ATOM 889 O O . GLU A 1 114 ? -7.252 -8.720 11.965 1.00 91.12 114 GLU A O 1
ATOM 894 N N . HIS A 1 115 ? -8.709 -7.527 13.195 1.00 91.38 115 HIS A N 1
ATOM 895 C CA . HIS A 1 115 ? -9.769 -7.569 12.195 1.00 91.38 115 HIS A CA 1
ATOM 896 C C . HIS A 1 115 ? -9.329 -6.946 10.866 1.00 91.38 115 HIS A C 1
ATOM 898 O O . HIS A 1 115 ? -9.469 -7.582 9.822 1.00 91.38 115 HIS A O 1
ATOM 904 N N . GLN A 1 116 ? -8.750 -5.742 10.902 1.00 91.19 116 GLN A N 1
ATOM 905 C CA . GLN A 1 116 ? -8.251 -5.049 9.714 1.00 91.19 116 GLN A CA 1
ATOM 906 C C . GLN A 1 116 ? -7.176 -5.870 9.006 1.00 91.19 116 GLN A C 1
ATOM 908 O O . GLN A 1 116 ? -7.253 -6.045 7.793 1.00 91.19 116 GLN A O 1
ATOM 913 N N . MET A 1 117 ? -6.231 -6.454 9.749 1.00 91.75 117 MET A N 1
ATOM 914 C CA . MET A 1 117 ? -5.168 -7.291 9.189 1.00 91.75 117 MET A CA 1
ATOM 915 C C . MET A 1 117 ? -5.703 -8.509 8.418 1.00 91.75 117 MET A C 1
ATOM 917 O O . MET A 1 117 ? -5.032 -8.984 7.502 1.00 91.75 117 MET A O 1
ATOM 921 N N . HIS A 1 118 ? -6.897 -9.012 8.736 1.00 89.69 118 HIS A N 1
ATOM 922 C CA . HIS A 1 118 ? -7.532 -10.113 8.003 1.00 89.69 118 HIS A CA 1
ATOM 923 C C . HIS A 1 118 ? -8.293 -9.687 6.737 1.00 89.69 118 HIS A C 1
ATOM 925 O O . HIS A 1 118 ? -8.743 -10.552 5.986 1.00 89.69 118 HIS A O 1
ATOM 931 N N . THR A 1 119 ? -8.433 -8.387 6.478 1.00 90.31 119 THR A N 1
ATOM 932 C CA . THR A 1 119 ? -9.136 -7.873 5.295 1.00 90.31 119 THR A CA 1
ATOM 933 C C . THR A 1 119 ? -8.224 -7.764 4.073 1.00 90.31 119 THR A C 1
ATOM 935 O O . THR A 1 119 ? -7.000 -7.644 4.177 1.00 90.31 119 THR A O 1
ATOM 938 N N . ILE A 1 120 ? -8.836 -7.728 2.886 1.00 89.75 120 ILE A N 1
ATOM 939 C CA . ILE A 1 120 ? -8.134 -7.434 1.632 1.00 89.75 120 ILE A CA 1
ATOM 940 C C . ILE A 1 120 ? -7.557 -6.008 1.611 1.00 89.75 120 ILE A C 1
ATOM 942 O O . ILE A 1 120 ? -6.482 -5.794 1.054 1.00 89.75 120 ILE A O 1
ATOM 946 N N . TRP A 1 121 ? -8.193 -5.062 2.311 1.00 93.06 121 TRP A N 1
ATOM 947 C CA . TRP A 1 121 ? -7.696 -3.693 2.472 1.00 93.06 121 TRP A CA 1
ATOM 948 C C . TRP A 1 121 ? -6.307 -3.648 3.116 1.00 93.06 121 TRP A C 1
ATOM 950 O O . TRP A 1 121 ? -5.457 -2.870 2.694 1.00 93.06 121 TRP A O 1
ATOM 960 N N . PHE A 1 122 ? -6.003 -4.538 4.065 1.00 94.50 122 PHE A N 1
ATOM 961 C CA . PHE A 1 122 ? -4.657 -4.582 4.640 1.00 94.50 122 PHE A CA 1
ATOM 962 C C . PHE A 1 122 ? -3.585 -4.980 3.612 1.00 94.50 122 PHE A C 1
ATOM 964 O O . PHE A 1 122 ? -2.441 -4.536 3.701 1.00 94.50 122 PHE A O 1
ATOM 971 N N . THR A 1 123 ? -3.950 -5.770 2.598 1.00 93.50 123 THR A N 1
ATOM 972 C CA . THR A 1 123 ? -3.051 -6.080 1.475 1.00 93.50 123 THR A CA 1
ATOM 973 C C . THR A 1 123 ? -2.769 -4.829 0.646 1.00 93.50 123 THR A C 1
ATOM 975 O O . THR A 1 123 ? -1.612 -4.558 0.326 1.00 93.50 123 THR A O 1
ATOM 978 N N . GLU A 1 124 ? -3.799 -4.032 0.353 1.00 93.25 124 GLU A N 1
ATOM 979 C CA . GLU A 1 124 ? -3.642 -2.731 -0.301 1.00 93.25 124 GLU A CA 1
ATOM 980 C C . GLU A 1 124 ? -2.767 -1.786 0.536 1.00 93.25 124 GLU A C 1
ATOM 982 O O . GLU A 1 124 ? -1.815 -1.204 0.016 1.00 93.25 124 GLU A O 1
ATOM 987 N N . TYR A 1 125 ? -3.010 -1.709 1.847 1.00 95.75 125 TYR A N 1
ATOM 988 C CA . TYR A 1 125 ? -2.207 -0.913 2.772 1.00 95.75 125 TYR A CA 1
ATOM 989 C C . TYR A 1 125 ? -0.714 -1.254 2.689 1.00 95.75 125 TYR A C 1
ATOM 991 O O . TYR A 1 125 ? 0.115 -0.361 2.500 1.00 95.75 125 TYR A O 1
ATOM 999 N N . LEU A 1 126 ? -0.361 -2.541 2.755 1.00 95.31 126 LEU A N 1
ATOM 1000 C CA . LEU A 1 126 ? 1.028 -2.990 2.644 1.00 95.31 126 LEU A CA 1
ATOM 1001 C C . LEU A 1 126 ? 1.673 -2.571 1.313 1.00 95.31 126 LEU A C 1
ATOM 1003 O O . LEU A 1 126 ? 2.833 -2.155 1.301 1.00 95.31 126 LEU A O 1
ATOM 1007 N N . LEU A 1 127 ? 0.930 -2.643 0.205 1.00 93.69 127 LEU A N 1
ATOM 1008 C CA . LEU A 1 127 ? 1.412 -2.238 -1.119 1.00 93.69 127 LEU A CA 1
ATOM 1009 C C . LEU A 1 127 ? 1.648 -0.728 -1.209 1.00 93.69 127 LEU A C 1
ATOM 1011 O O . LEU A 1 127 ? 2.690 -0.308 -1.716 1.00 93.69 127 LEU A O 1
ATOM 1015 N N . VAL A 1 128 ? 0.729 0.085 -0.679 1.00 94.31 128 VAL A N 1
ATOM 1016 C CA . VAL A 1 128 ? 0.878 1.548 -0.636 1.00 94.31 128 VAL A CA 1
ATOM 1017 C C . VAL A 1 128 ? 2.109 1.935 0.185 1.00 94.31 128 VAL A C 1
ATOM 1019 O O . VAL A 1 128 ? 2.938 2.712 -0.291 1.00 94.31 128 VAL A O 1
ATOM 1022 N N . MET A 1 129 ? 2.292 1.338 1.369 1.00 95.31 129 MET A N 1
ATOM 1023 C CA . MET A 1 129 ? 3.475 1.580 2.204 1.00 95.31 129 MET A CA 1
ATOM 1024 C C . MET A 1 129 ? 4.770 1.143 1.503 1.00 95.31 129 MET A C 1
ATOM 1026 O O . MET A 1 129 ? 5.771 1.863 1.540 1.00 95.31 129 MET A O 1
ATOM 1030 N N . ALA A 1 130 ? 4.763 -0.011 0.828 1.00 92.00 130 ALA A N 1
ATOM 1031 C CA . ALA A 1 130 ? 5.917 -0.501 0.078 1.00 92.00 130 ALA A CA 1
ATOM 1032 C C . ALA A 1 130 ? 6.299 0.445 -1.070 1.00 92.00 130 ALA A C 1
ATOM 1034 O O . ALA A 1 130 ? 7.472 0.777 -1.235 1.00 92.00 130 ALA A O 1
ATOM 1035 N N . MET A 1 131 ? 5.315 0.914 -1.841 1.00 90.25 131 MET A N 1
ATOM 1036 C CA . MET A 1 131 ? 5.531 1.866 -2.930 1.00 90.25 131 MET A CA 1
ATOM 1037 C C . MET A 1 131 ? 6.031 3.220 -2.429 1.00 90.25 131 MET A C 1
ATOM 1039 O O . MET A 1 131 ? 6.971 3.766 -3.002 1.00 90.25 131 MET A O 1
ATOM 1043 N N . ALA A 1 132 ? 5.449 3.749 -1.353 1.00 91.25 132 ALA A N 1
ATOM 1044 C CA . ALA A 1 132 ? 5.888 5.003 -0.749 1.00 91.25 132 ALA A CA 1
ATOM 1045 C C . ALA A 1 132 ? 7.341 4.932 -0.258 1.00 91.25 132 ALA A C 1
ATOM 1047 O O . ALA A 1 132 ? 8.108 5.878 -0.446 1.00 91.25 132 ALA A O 1
ATOM 1048 N N . LYS A 1 133 ? 7.745 3.792 0.319 1.00 88.50 133 LYS A N 1
ATOM 1049 C CA . LYS A 1 133 ? 9.143 3.541 0.693 1.00 88.50 133 LYS A CA 1
ATOM 1050 C C . LYS A 1 133 ? 10.049 3.433 -0.532 1.00 88.50 133 LYS A C 1
ATOM 1052 O O . LYS A 1 133 ? 11.157 3.946 -0.493 1.00 88.50 133 LYS A O 1
ATOM 1057 N N . LEU A 1 134 ? 9.587 2.834 -1.631 1.00 83.88 134 LEU A N 1
ATOM 1058 C CA . LEU A 1 134 ? 10.351 2.748 -2.884 1.00 83.88 134 LEU A CA 1
ATOM 1059 C C . LEU A 1 134 ? 10.614 4.122 -3.529 1.00 83.88 134 LEU A C 1
ATOM 1061 O O . LEU A 1 134 ? 11.581 4.277 -4.271 1.00 83.88 134 LEU A O 1
ATOM 1065 N N . MET A 1 135 ? 9.765 5.116 -3.251 1.00 83.44 135 MET A N 1
ATOM 1066 C CA . MET A 1 135 ? 9.975 6.509 -3.670 1.00 83.44 135 MET A CA 1
ATOM 1067 C C . MET A 1 135 ? 11.045 7.227 -2.838 1.00 83.44 135 MET A C 1
ATOM 1069 O O . MET A 1 135 ? 11.421 8.347 -3.180 1.00 83.44 135 MET A O 1
ATOM 1073 N N . ASP A 1 136 ? 11.512 6.617 -1.747 1.00 76.94 136 ASP A N 1
ATOM 1074 C CA . ASP A 1 136 ? 12.581 7.171 -0.933 1.00 76.94 136 ASP A CA 1
ATOM 1075 C C . ASP A 1 136 ? 13.942 6.960 -1.608 1.00 76.94 136 ASP A C 1
ATOM 1077 O O . ASP A 1 136 ? 14.317 5.845 -1.972 1.00 76.94 136 ASP A O 1
ATOM 1081 N N . VAL A 1 137 ? 14.675 8.053 -1.808 1.00 58.84 137 VAL A N 1
ATOM 1082 C CA . VAL A 1 137 ? 15.927 8.084 -2.585 1.00 58.84 137 VAL A CA 1
ATOM 1083 C C . VAL A 1 137 ? 17.150 7.848 -1.685 1.00 58.84 137 VAL A C 1
ATOM 1085 O O . VAL A 1 137 ? 18.273 7.735 -2.178 1.00 58.84 137 VAL A O 1
ATOM 1088 N N . GLU A 1 138 ? 16.958 7.773 -0.366 1.00 55.78 138 GLU A N 1
ATOM 1089 C CA . GLU A 1 138 ? 18.059 7.904 0.592 1.00 55.78 138 GLU A CA 1
ATOM 1090 C C . GLU A 1 138 ? 18.871 6.626 0.861 1.00 55.78 138 GLU A C 1
ATOM 1092 O O . GLU A 1 138 ? 19.991 6.749 1.356 1.00 55.78 138 GLU A O 1
ATOM 1097 N N . ASP A 1 139 ? 18.408 5.423 0.487 1.00 49.53 139 ASP A N 1
ATOM 1098 C CA . ASP A 1 139 ? 19.121 4.180 0.835 1.00 49.53 139 ASP A CA 1
ATOM 1099 C C . ASP A 1 139 ? 19.388 3.243 -0.365 1.00 49.53 139 ASP A C 1
ATOM 1101 O O . ASP A 1 139 ? 18.509 2.479 -0.783 1.00 49.53 139 ASP A O 1
ATOM 1105 N N . PRO A 1 140 ? 20.611 3.248 -0.935 1.00 51.06 140 PRO A N 1
ATOM 1106 C CA . PRO A 1 140 ? 21.044 2.274 -1.932 1.00 51.06 140 PRO A CA 1
ATOM 1107 C C . PRO A 1 140 ? 21.386 0.932 -1.260 1.00 51.06 140 PRO A C 1
ATOM 1109 O O . PRO A 1 140 ? 22.531 0.473 -1.285 1.00 51.06 140 PRO A O 1
ATOM 1112 N N . SER A 1 141 ? 20.392 0.293 -0.645 1.00 57.22 141 SER A N 1
ATOM 1113 C CA . SER A 1 141 ? 20.530 -1.051 -0.082 1.00 57.22 141 SER A CA 1
ATOM 1114 C C . SER A 1 141 ? 20.349 -2.138 -1.161 1.00 57.22 141 SER A C 1
ATOM 1116 O O . SER A 1 141 ? 19.850 -1.891 -2.259 1.00 57.22 141 SER A O 1
ATOM 1118 N N . SER A 1 142 ? 20.778 -3.374 -0.873 1.00 58.03 142 SER A N 1
ATOM 1119 C CA . SER A 1 142 ? 20.704 -4.504 -1.821 1.00 58.03 142 SER A CA 1
ATOM 1120 C C . SER A 1 142 ? 19.273 -4.992 -2.110 1.00 58.03 142 SER A C 1
ATOM 1122 O O . SER A 1 142 ? 19.088 -5.781 -3.040 1.00 58.03 142 SER A O 1
ATOM 1124 N N . GLN A 1 143 ? 18.279 -4.580 -1.320 1.00 63.97 143 GLN A N 1
ATOM 1125 C CA . GLN A 1 143 ? 16.860 -4.857 -1.553 1.00 63.97 143 GLN A CA 1
ATOM 1126 C C . GLN A 1 143 ? 16.108 -3.539 -1.767 1.00 63.97 143 GLN A C 1
ATOM 1128 O O . GLN A 1 143 ? 16.450 -2.538 -1.141 1.00 63.97 143 GLN A O 1
ATOM 1133 N N . PRO A 1 144 ? 15.072 -3.513 -2.625 1.00 69.69 144 PRO A N 1
ATOM 1134 C CA . PRO A 1 144 ? 14.281 -2.305 -2.789 1.00 69.69 144 PRO A CA 1
ATOM 1135 C C . PRO A 1 144 ? 13.630 -1.929 -1.447 1.00 69.69 144 PRO A C 1
ATOM 1137 O O . PRO A 1 144 ? 13.106 -2.813 -0.757 1.00 69.69 144 PRO A O 1
ATOM 1140 N N . PRO A 1 145 ? 13.638 -0.643 -1.056 1.00 79.56 145 PRO A N 1
ATOM 1141 C CA . PRO A 1 145 ? 12.895 -0.187 0.110 1.00 79.56 145 PRO A CA 1
ATOM 1142 C C . PRO A 1 145 ? 11.441 -0.684 0.069 1.00 79.56 145 PRO A C 1
ATOM 1144 O O . PRO A 1 145 ? 10.791 -0.694 -0.978 1.00 79.56 145 PRO A O 1
ATOM 1147 N N . GLY A 1 146 ? 10.941 -1.166 1.208 1.00 83.75 146 GLY A N 1
ATOM 1148 C CA . GLY A 1 146 ? 9.595 -1.742 1.299 1.00 83.75 146 GLY A CA 1
ATOM 1149 C C . GLY A 1 146 ? 9.442 -3.170 0.752 1.00 83.75 146 GLY A C 1
ATOM 1150 O O . GLY A 1 146 ? 8.319 -3.666 0.719 1.00 83.75 146 GLY A O 1
ATOM 1151 N N . ALA A 1 147 ? 10.526 -3.862 0.370 1.00 83.69 147 ALA A N 1
ATOM 1152 C CA . ALA A 1 147 ? 10.464 -5.239 -0.142 1.00 83.69 147 ALA A CA 1
ATOM 1153 C C . ALA A 1 147 ? 9.746 -6.224 0.796 1.00 83.69 147 ALA A C 1
ATOM 1155 O O . ALA A 1 147 ? 8.980 -7.055 0.319 1.00 83.69 147 ALA A O 1
ATOM 1156 N N . SER A 1 148 ? 9.953 -6.129 2.114 1.00 86.75 148 SER A N 1
ATOM 1157 C CA . SER A 1 148 ? 9.297 -7.006 3.097 1.00 86.75 148 SER A CA 1
ATOM 1158 C C . SER A 1 148 ? 7.789 -6.759 3.200 1.00 86.75 148 SER A C 1
ATOM 1160 O O . SER A 1 148 ? 7.014 -7.705 3.311 1.00 86.75 148 SER A O 1
ATOM 1162 N N . LEU A 1 149 ? 7.354 -5.499 3.099 1.00 90.75 149 LEU A N 1
ATOM 1163 C CA . LEU A 1 149 ? 5.934 -5.139 3.047 1.00 90.75 149 LEU A CA 1
ATOM 1164 C C . LEU A 1 149 ? 5.285 -5.682 1.769 1.00 90.75 149 LEU A C 1
ATOM 1166 O O . LEU A 1 149 ? 4.214 -6.282 1.828 1.00 90.75 149 LEU A O 1
ATOM 1170 N N . PHE A 1 150 ? 5.968 -5.548 0.626 1.00 90.12 150 PHE A N 1
ATOM 1171 C CA . PHE A 1 150 ? 5.517 -6.132 -0.637 1.00 90.12 150 PHE A CA 1
ATOM 1172 C C . PHE A 1 150 ? 5.446 -7.666 -0.565 1.00 90.12 150 PHE A C 1
ATOM 1174 O O . PHE A 1 150 ? 4.472 -8.262 -1.016 1.00 90.12 150 PHE A O 1
ATOM 1181 N N . ALA A 1 151 ? 6.450 -8.315 0.029 1.00 88.75 151 ALA A N 1
ATOM 1182 C CA . ALA A 1 151 ? 6.478 -9.763 0.219 1.00 88.75 151 ALA A CA 1
ATOM 1183 C C . ALA A 1 151 ? 5.272 -10.258 1.025 1.00 88.75 151 ALA A C 1
ATOM 1185 O O . ALA A 1 151 ? 4.604 -11.211 0.619 1.00 88.75 151 ALA A O 1
ATOM 1186 N N . GLU A 1 152 ? 4.958 -9.579 2.128 1.00 90.75 152 GLU A N 1
ATOM 1187 C CA . GLU A 1 152 ? 3.801 -9.918 2.952 1.00 90.75 152 GLU A CA 1
ATOM 1188 C C . GLU A 1 152 ? 2.481 -9.678 2.215 1.00 90.75 152 GLU A C 1
ATOM 1190 O O . GLU A 1 152 ? 1.582 -10.515 2.302 1.00 90.75 152 GLU A O 1
ATOM 1195 N N . ALA A 1 153 ? 2.366 -8.592 1.443 1.00 91.38 153 ALA A N 1
ATOM 1196 C CA . ALA A 1 153 ? 1.194 -8.357 0.601 1.00 91.38 153 ALA A CA 1
ATOM 1197 C C . ALA A 1 153 ? 0.980 -9.512 -0.391 1.00 91.38 153 ALA A C 1
ATOM 1199 O O . ALA A 1 153 ? -0.117 -10.057 -0.494 1.00 91.38 153 ALA A O 1
ATOM 1200 N N . MET A 1 154 ? 2.048 -9.955 -1.062 1.00 88.81 154 MET A N 1
ATOM 1201 C CA . MET A 1 154 ? 1.992 -11.084 -1.994 1.00 88.81 154 MET A CA 1
ATOM 1202 C C . MET A 1 154 ? 1.642 -12.410 -1.305 1.00 88.81 154 MET A C 1
ATOM 1204 O O . MET A 1 154 ? 0.964 -13.239 -1.907 1.00 88.81 154 MET A O 1
ATOM 1208 N N . ARG A 1 155 ? 2.070 -12.620 -0.051 1.00 87.94 155 ARG A N 1
ATOM 1209 C CA . ARG A 1 155 ? 1.730 -13.814 0.746 1.00 87.94 155 ARG A CA 1
ATOM 1210 C C . ARG A 1 155 ? 0.253 -13.847 1.144 1.00 87.94 155 ARG A C 1
ATOM 1212 O O . ARG A 1 155 ? -0.319 -14.927 1.277 1.00 87.94 155 ARG A O 1
ATOM 1219 N N . ARG A 1 156 ? -0.349 -12.673 1.352 1.00 86.88 156 ARG A N 1
ATOM 1220 C CA . ARG A 1 156 ? -1.766 -12.514 1.713 1.00 86.88 156 ARG A CA 1
ATOM 1221 C C . ARG A 1 156 ? -2.702 -12.535 0.515 1.00 86.88 156 ARG A C 1
ATOM 1223 O O . ARG A 1 156 ? -3.887 -12.783 0.707 1.00 86.88 156 ARG A O 1
ATOM 1230 N N . LEU A 1 157 ? -2.184 -12.291 -0.688 1.00 84.56 157 LEU A N 1
ATOM 1231 C CA . LEU A 1 157 ? -2.985 -12.207 -1.898 1.00 84.56 157 LEU A CA 1
ATOM 1232 C C . LEU A 1 157 ? -3.742 -13.528 -2.144 1.00 84.56 157 LEU A C 1
ATOM 1234 O O . LEU A 1 157 ? -3.108 -14.575 -2.323 1.00 84.56 157 LEU A O 1
ATOM 1238 N N . PRO A 1 158 ? -5.087 -13.507 -2.186 1.00 77.69 158 PRO A N 1
ATOM 1239 C CA . PRO A 1 158 ? -5.844 -14.681 -2.585 1.00 77.69 158 PRO A CA 1
ATOM 1240 C C . PRO A 1 158 ? -5.491 -15.105 -4.020 1.00 77.69 158 PRO A C 1
ATOM 1242 O O . PRO A 1 158 ? -5.023 -14.296 -4.829 1.00 77.69 158 PRO A O 1
ATOM 1245 N N . PRO A 1 159 ? -5.733 -16.372 -4.395 1.00 74.50 159 PRO A N 1
ATOM 1246 C CA . PRO A 1 159 ? -5.580 -16.802 -5.776 1.00 74.50 159 PRO A CA 1
ATOM 1247 C C . PRO A 1 159 ? -6.385 -15.908 -6.732 1.00 74.50 159 PRO A C 1
ATOM 1249 O O . PRO A 1 159 ? -7.558 -15.637 -6.485 1.00 74.50 159 PRO A O 1
ATOM 1252 N N . LEU A 1 160 ? -5.792 -15.513 -7.865 1.00 68.19 160 LEU A N 1
ATOM 1253 C CA . LEU A 1 160 ? -6.386 -14.554 -8.819 1.00 68.19 160 LEU A CA 1
ATOM 1254 C C . LEU A 1 160 ? -7.816 -14.908 -9.276 1.00 68.19 160 LEU A C 1
ATOM 1256 O O . LEU A 1 160 ? -8.605 -14.023 -9.583 1.00 68.19 160 LEU A O 1
ATOM 1260 N N . HIS A 1 161 ? -8.168 -16.197 -9.298 1.00 66.06 161 HIS A N 1
ATOM 1261 C CA . HIS A 1 161 ? -9.510 -16.661 -9.666 1.00 66.06 161 HIS A CA 1
ATOM 1262 C C . HIS A 1 161 ? -10.589 -16.365 -8.607 1.00 66.06 161 HIS A C 1
ATOM 1264 O O . HIS A 1 161 ? -11.767 -16.416 -8.938 1.00 66.06 161 HIS A O 1
ATOM 1270 N N . GLN A 1 162 ? -10.200 -16.069 -7.364 1.00 66.50 162 GLN A N 1
ATOM 1271 C CA . GLN A 1 162 ? -11.088 -15.714 -6.244 1.00 66.50 162 GLN A CA 1
ATOM 1272 C C . GLN A 1 162 ? -11.166 -14.192 -6.050 1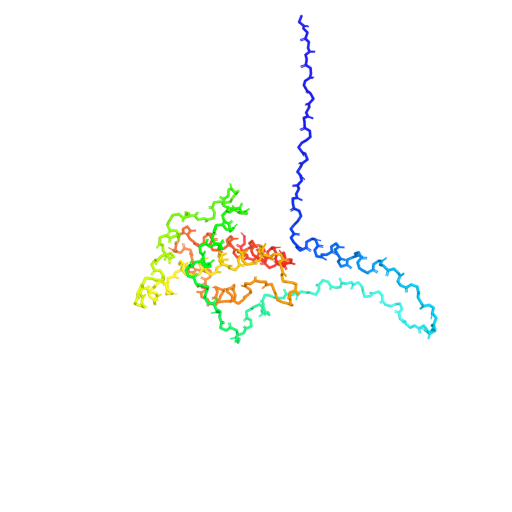.00 66.50 162 GLN A C 1
ATOM 1274 O O . GLN A 1 162 ? -12.166 -13.679 -5.567 1.00 66.50 162 GLN A O 1
ATOM 1279 N N . LEU A 1 163 ? -10.146 -13.456 -6.509 1.00 64.19 163 LEU A N 1
ATOM 1280 C CA . LEU A 1 163 ? -10.079 -11.989 -6.460 1.00 64.19 163 LEU A CA 1
ATOM 1281 C C . LEU A 1 163 ? -11.194 -11.293 -7.251 1.00 64.19 163 LEU A C 1
ATOM 1283 O O . LEU A 1 163 ? -11.585 -10.178 -6.918 1.00 64.19 163 LEU A O 1
ATOM 1287 N N . GLY A 1 164 ? -11.713 -11.931 -8.302 1.00 59.91 164 GLY A N 1
ATOM 1288 C CA . GLY A 1 164 ? -12.773 -11.356 -9.136 1.00 59.91 164 GLY A CA 1
ATOM 1289 C C . GLY A 1 164 ? -14.083 -11.079 -8.388 1.00 59.91 164 GLY A C 1
ATOM 1290 O O . GLY A 1 164 ? -14.887 -10.281 -8.866 1.00 59.91 164 GLY A O 1
ATOM 1291 N N . GLU A 1 165 ? -14.296 -11.701 -7.225 1.00 61.91 165 GLU A N 1
ATOM 1292 C CA . GLU A 1 165 ? -15.507 -11.530 -6.412 1.00 61.91 165 GLU A CA 1
ATOM 1293 C C . GLU A 1 165 ? -15.451 -10.290 -5.493 1.00 61.91 165 GLU A C 1
ATOM 1295 O O . GLU A 1 165 ? -16.496 -9.808 -5.061 1.00 61.91 165 GLU A O 1
ATO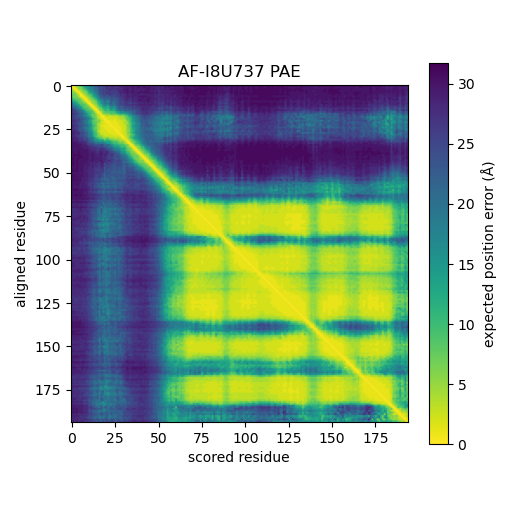M 1300 N N . GLU A 1 166 ? -14.259 -9.726 -5.257 1.00 63.62 166 GLU A N 1
ATOM 1301 C CA . GLU A 1 166 ? -13.996 -8.622 -4.306 1.00 63.62 166 GLU A CA 1
ATOM 1302 C C . GLU A 1 166 ? -14.196 -7.214 -4.918 1.00 63.62 166 GLU A C 1
ATOM 1304 O O . GLU A 1 166 ? -14.120 -6.195 -4.233 1.00 63.62 166 GLU A O 1
ATOM 1309 N N . GLY A 1 167 ? -14.508 -7.121 -6.215 1.00 75.56 167 GLY A N 1
ATOM 1310 C CA . GLY A 1 167 ? -14.879 -5.857 -6.860 1.00 75.56 167 GLY A CA 1
ATOM 1311 C C . GLY A 1 167 ? -13.696 -4.935 -7.182 1.00 75.56 167 GLY A C 1
ATOM 1312 O O . GLY A 1 167 ? -12.685 -5.378 -7.723 1.00 75.56 167 GLY A O 1
ATOM 1313 N N . ALA A 1 168 ? -13.854 -3.627 -6.941 1.00 81.00 168 ALA A N 1
ATOM 1314 C CA . ALA A 1 168 ? -12.909 -2.601 -7.400 1.00 81.00 168 ALA A CA 1
ATOM 1315 C C . ALA A 1 168 ? -11.514 -2.749 -6.772 1.00 81.00 168 ALA A C 1
ATOM 1317 O O . ALA A 1 168 ? -10.535 -2.697 -7.510 1.00 81.00 168 ALA A O 1
ATOM 1318 N N . ILE A 1 169 ? -11.435 -3.047 -5.469 1.00 84.69 169 ILE A N 1
ATOM 1319 C CA . ILE A 1 169 ? -10.183 -3.160 -4.698 1.00 84.69 169 ILE A CA 1
ATOM 1320 C C . ILE A 1 169 ? -9.194 -4.178 -5.272 1.00 84.69 169 ILE A C 1
ATOM 1322 O O . ILE A 1 169 ? -7.981 -3.999 -5.213 1.00 84.69 169 ILE A O 1
ATOM 1326 N N . THR A 1 170 ? -9.697 -5.228 -5.920 1.00 85.69 170 THR A N 1
ATOM 1327 C CA . THR A 1 170 ? -8.862 -6.181 -6.653 1.00 85.69 170 THR A CA 1
ATOM 1328 C C . THR A 1 170 ? -8.084 -5.505 -7.778 1.00 85.69 170 THR A C 1
ATOM 1330 O O . THR A 1 170 ? -6.898 -5.773 -7.956 1.00 85.69 170 THR A O 1
ATOM 1333 N N . VAL A 1 171 ? -8.730 -4.626 -8.546 1.00 85.31 171 VAL A N 1
ATOM 1334 C CA . VAL A 1 171 ? -8.073 -3.879 -9.625 1.00 85.31 171 VAL A CA 1
ATOM 1335 C C . VAL A 1 171 ? -7.049 -2.911 -9.039 1.00 85.31 171 VAL A C 1
ATOM 1337 O O . VAL A 1 171 ? -5.946 -2.810 -9.574 1.00 85.31 171 VAL A O 1
ATOM 1340 N N . GLU A 1 172 ? -7.375 -2.259 -7.923 1.00 89.19 172 GLU A N 1
ATOM 1341 C CA . GLU A 1 172 ? -6.475 -1.348 -7.201 1.00 89.19 172 GLU A CA 1
ATOM 1342 C C . GLU A 1 172 ? -5.190 -2.094 -6.794 1.00 89.19 172 GLU A C 1
ATOM 1344 O O . GLU A 1 172 ? -4.088 -1.719 -7.203 1.00 89.19 172 GLU A O 1
ATOM 1349 N N . ILE A 1 173 ? -5.337 -3.247 -6.132 1.00 89.81 173 ILE A N 1
ATOM 1350 C CA . ILE A 1 173 ? -4.240 -4.128 -5.708 1.00 89.81 173 ILE A CA 1
ATOM 1351 C C . ILE A 1 173 ? -3.398 -4.621 -6.889 1.00 89.81 173 ILE A C 1
ATOM 1353 O O . ILE A 1 173 ? -2.170 -4.528 -6.849 1.00 89.81 173 ILE A O 1
ATOM 1357 N N . LEU A 1 174 ? -4.022 -5.137 -7.952 1.00 87.88 174 LEU A N 1
ATOM 1358 C CA . LEU A 1 174 ? -3.290 -5.636 -9.123 1.00 87.88 174 LEU A CA 1
ATOM 1359 C C . LEU A 1 174 ? -2.493 -4.519 -9.803 1.00 87.88 174 LEU A C 1
ATOM 1361 O O . LEU A 1 174 ? -1.330 -4.716 -10.168 1.00 87.88 174 LEU A O 1
ATOM 1365 N N . THR A 1 175 ? -3.074 -3.321 -9.894 1.00 87.44 175 THR A N 1
ATOM 1366 C CA . THR A 1 175 ? -2.401 -2.158 -10.482 1.00 87.44 175 THR A CA 1
ATOM 1367 C C . THR A 1 175 ? -1.233 -1.692 -9.603 1.00 87.44 175 THR A C 1
ATOM 1369 O O . THR A 1 175 ? -0.159 -1.381 -10.127 1.00 87.44 175 THR A O 1
ATOM 1372 N N . LEU A 1 176 ? -1.385 -1.699 -8.272 1.00 89.69 176 LEU A N 1
ATOM 1373 C CA . LEU A 1 176 ? -0.301 -1.402 -7.326 1.00 89.69 176 LEU A CA 1
ATOM 1374 C C . LEU A 1 176 ? 0.846 -2.420 -7.442 1.00 89.69 176 LEU A C 1
ATOM 1376 O O . LEU A 1 176 ? 2.010 -2.024 -7.521 1.00 89.69 176 LEU A O 1
ATOM 1380 N N . ILE A 1 177 ? 0.535 -3.720 -7.535 1.00 88.44 177 ILE A N 1
ATOM 1381 C CA . ILE A 1 177 ? 1.536 -4.783 -7.734 1.00 88.44 177 ILE A CA 1
ATOM 1382 C C . ILE A 1 177 ? 2.304 -4.562 -9.039 1.00 88.44 177 ILE A C 1
ATOM 1384 O O . ILE A 1 177 ? 3.539 -4.544 -9.039 1.00 88.44 177 ILE A O 1
ATOM 1388 N N . ALA A 1 178 ? 1.591 -4.368 -10.150 1.00 84.62 178 ALA A N 1
ATOM 1389 C CA . ALA A 1 178 ? 2.206 -4.145 -11.453 1.00 84.62 178 ALA A CA 1
ATOM 1390 C C . ALA A 1 178 ? 3.127 -2.915 -11.442 1.00 84.62 178 ALA A C 1
ATOM 1392 O O . ALA A 1 178 ? 4.264 -2.981 -11.920 1.00 84.62 178 ALA A O 1
ATOM 1393 N N . THR A 1 179 ? 2.671 -1.818 -10.831 1.00 85.38 179 THR A N 1
ATOM 1394 C CA . THR A 1 179 ? 3.436 -0.569 -10.736 1.00 85.38 179 THR A CA 1
ATOM 1395 C C . THR A 1 179 ? 4.684 -0.741 -9.867 1.00 85.38 179 THR A C 1
ATOM 1397 O O . THR A 1 179 ? 5.774 -0.346 -10.286 1.00 85.38 179 THR A O 1
ATOM 1400 N N . TYR A 1 180 ? 4.576 -1.403 -8.708 1.00 85.69 180 TYR A N 1
ATOM 1401 C CA . TYR A 1 180 ? 5.724 -1.703 -7.844 1.00 85.69 180 TYR A CA 1
ATOM 1402 C C . TYR A 1 180 ? 6.791 -2.523 -8.586 1.00 85.69 180 TYR A C 1
ATOM 1404 O O . TYR A 1 180 ? 7.977 -2.179 -8.578 1.00 85.69 180 TYR A O 1
ATOM 1412 N N . LEU A 1 181 ? 6.378 -3.575 -9.302 1.00 80.56 181 LEU A N 1
ATOM 1413 C CA . LEU A 1 181 ? 7.285 -4.418 -10.086 1.00 80.56 181 LEU A CA 1
ATOM 1414 C C . LEU A 1 181 ? 7.948 -3.649 -11.236 1.00 80.56 181 LEU A C 1
ATOM 1416 O O . LEU A 1 181 ? 9.139 -3.838 -11.503 1.00 80.56 181 LEU A O 1
ATOM 1420 N N . GLN A 1 182 ? 7.203 -2.759 -11.897 1.00 79.69 182 GLN A N 1
ATOM 1421 C CA . GLN A 1 182 ? 7.735 -1.893 -12.946 1.00 79.69 182 GLN A CA 1
ATOM 1422 C C . GLN A 1 182 ? 8.809 -0.939 -12.403 1.00 79.69 182 GLN A C 1
ATOM 1424 O O . GLN A 1 182 ? 9.819 -0.712 -13.075 1.00 79.69 182 GLN A O 1
ATOM 1429 N N . TRP A 1 183 ? 8.620 -0.409 -11.192 1.00 78.38 183 TRP A N 1
ATOM 1430 C CA . TRP A 1 183 ? 9.548 0.527 -10.548 1.00 78.38 183 TRP A CA 1
ATOM 1431 C C . TRP A 1 183 ? 10.807 -0.148 -10.000 1.00 78.38 183 TRP A C 1
ATOM 1433 O O . TRP A 1 183 ? 11.870 0.466 -9.985 1.00 78.38 183 TRP A O 1
ATOM 1443 N N . CYS A 1 184 ? 10.731 -1.438 -9.673 1.00 70.50 184 CYS A N 1
ATOM 1444 C CA . CYS A 1 184 ? 11.883 -2.260 -9.290 1.00 70.50 184 CYS A CA 1
ATOM 1445 C C . CYS A 1 184 ? 12.776 -2.713 -10.474 1.00 70.50 184 CYS A C 1
ATOM 1447 O O . CYS A 1 184 ? 13.615 -3.590 -10.291 1.00 70.50 184 CYS A O 1
ATOM 1449 N N . ASP A 1 185 ? 12.579 -2.184 -11.692 1.00 61.91 185 ASP A N 1
ATOM 1450 C CA . ASP A 1 185 ? 13.219 -2.628 -12.952 1.00 61.91 185 ASP A CA 1
ATOM 1451 C C . ASP A 1 185 ? 12.940 -4.103 -13.324 1.00 61.91 185 ASP A C 1
ATOM 1453 O O . ASP A 1 185 ? 13.669 -4.740 -14.084 1.00 61.91 185 ASP A O 1
ATOM 1457 N N . ARG A 1 186 ? 11.818 -4.659 -12.844 1.00 54.16 186 ARG A N 1
ATOM 1458 C CA . ARG A 1 186 ? 11.370 -6.040 -13.117 1.00 54.16 186 ARG A CA 1
ATOM 1459 C C . ARG A 1 186 ? 10.193 -6.063 -14.090 1.00 54.16 186 ARG A C 1
ATOM 1461 O O . ARG A 1 186 ? 9.202 -6.763 -13.899 1.00 54.16 186 ARG A O 1
ATOM 1468 N N . LYS A 1 187 ? 10.331 -5.295 -15.173 1.00 50.72 187 LYS A N 1
ATOM 1469 C CA . LYS A 1 187 ? 9.278 -4.976 -16.158 1.00 50.72 187 LYS A CA 1
ATOM 1470 C C . LYS A 1 187 ? 8.575 -6.199 -16.766 1.00 50.72 187 LYS A C 1
ATOM 1472 O O . LYS A 1 187 ? 7.439 -6.074 -17.196 1.00 50.72 187 LYS A O 1
ATOM 1477 N N . HIS A 1 188 ? 9.219 -7.367 -16.788 1.00 49.47 188 HIS A N 1
ATOM 1478 C CA . HIS A 1 188 ? 8.638 -8.592 -17.347 1.00 49.47 188 HIS A CA 1
ATOM 1479 C C . HIS A 1 188 ? 7.643 -9.296 -16.403 1.00 49.47 188 HIS A C 1
ATOM 1481 O O . HIS A 1 188 ? 6.658 -9.840 -16.890 1.00 49.47 188 HIS A O 1
ATOM 1487 N N . ASP A 1 189 ? 7.840 -9.237 -15.080 1.00 50.91 189 ASP A N 1
ATOM 1488 C CA . ASP A 1 189 ? 6.893 -9.813 -14.108 1.00 50.91 189 ASP A CA 1
ATOM 1489 C C . ASP A 1 189 ? 5.653 -8.928 -13.941 1.00 50.91 189 ASP A C 1
ATOM 1491 O O . ASP A 1 189 ? 4.572 -9.440 -13.671 1.00 50.91 189 ASP A O 1
ATOM 1495 N N . ALA A 1 190 ? 5.791 -7.614 -14.157 1.00 54.62 190 ALA A N 1
ATOM 1496 C CA . ALA A 1 190 ? 4.669 -6.677 -14.133 1.00 54.62 190 ALA A CA 1
ATOM 1497 C C . ALA A 1 190 ? 3.564 -7.061 -15.140 1.00 54.62 190 ALA A C 1
ATOM 1499 O O . ALA A 1 190 ? 2.387 -6.925 -14.823 1.00 54.62 190 ALA A O 1
ATOM 1500 N N . TYR A 1 191 ? 3.922 -7.622 -16.305 1.00 56.94 191 TYR A N 1
ATOM 1501 C CA . TYR A 1 191 ? 2.953 -8.078 -17.314 1.00 56.94 191 TYR A CA 1
ATOM 1502 C C . TYR A 1 191 ? 2.071 -9.248 -16.864 1.00 56.94 191 TYR A C 1
ATOM 1504 O O . TYR A 1 191 ? 1.075 -9.525 -17.515 1.00 56.94 191 TYR A O 1
ATOM 1512 N N . LEU A 1 192 ? 2.422 -9.966 -15.793 1.00 62.16 192 LEU A N 1
ATOM 1513 C CA . LEU A 1 192 ? 1.573 -11.046 -15.277 1.00 62.16 192 LEU A CA 1
ATOM 1514 C C . LEU A 1 192 ? 0.391 -10.525 -14.446 1.00 62.16 192 LEU A C 1
ATOM 1516 O O . LEU A 1 192 ? -0.492 -11.309 -14.106 1.00 62.16 192 LEU A O 1
ATOM 1520 N N . TYR A 1 193 ? 0.389 -9.232 -14.113 1.00 54.81 193 TYR A N 1
ATOM 1521 C CA . TYR A 1 193 ? -0.591 -8.596 -13.230 1.00 54.81 193 TYR A CA 1
ATOM 1522 C C . TYR A 1 193 ? -1.418 -7.495 -13.925 1.00 54.81 193 TYR A C 1
ATOM 1524 O O . TYR A 1 193 ? -2.209 -6.838 -13.253 1.00 54.81 193 TYR A O 1
ATOM 1532 N N . VAL A 1 194 ? -1.255 -7.303 -15.244 1.00 55.25 194 VAL A N 1
ATOM 1533 C CA . VAL A 1 194 ? -1.993 -6.346 -16.103 1.00 55.25 194 VAL A CA 1
ATOM 1534 C C . VAL A 1 194 ? -2.634 -7.095 -17.262 1.00 55.25 194 VAL A C 1
ATOM 1536 O O . VAL A 1 194 ? -3.813 -6.817 -17.566 1.00 55.25 194 VAL A O 1
#

Secondary structure (DSSP, 8-state):
------------------HHHHHHHHHHHHHT-------------------------STTTT-TT----PPPHHHHHHHHHHHIIIIIHHH--S-HHHHHHHHHHHTT-HHHHHHHHTSHHHHHHHHHHHHHHHT--S---SS-TTHHHHHHHHHHPPPHHHHTTSTHHHHHHHHHHHHHHHHTT-HHHHTT--

Solvent-accessible surface area (backbone atoms only — not comparable to full-atom values): 11947 Å² total; per-residue (Å²): 139,85,88,81,84,78,80,84,77,79,78,78,78,77,70,80,71,52,73,57,54,53,51,52,51,48,53,53,52,62,72,65,58,81,81,87,73,83,89,81,91,83,89,82,76,97,64,84,75,68,81,70,82,72,82,76,65,69,63,75,54,52,49,91,83,59,80,57,81,78,71,52,72,68,56,45,49,56,28,47,54,49,34,40,71,79,43,45,85,84,63,61,66,66,62,67,64,66,52,48,56,52,50,53,42,43,72,67,45,73,69,49,22,55,55,40,65,73,38,72,63,40,36,43,51,29,41,50,48,14,48,26,38,51,70,53,86,86,67,95,57,100,57,65,52,35,39,41,31,40,25,52,24,62,72,67,52,67,61,74,88,62,38,73,78,66,53,68,62,42,54,31,41,32,51,51,52,22,50,48,31,43,62,70,73,37,57,75,65,17,64,79,48,111

Radius of gyration: 22.27 Å; Cα contacts (8 Å, |Δi|>4): 142; chains: 1; bounding box: 66×55×63 Å

Foldseek 3Di:
DDDDDDDDDPPPPPVVDALVVVVVVVVVVVVPDDPDDDDDDDDDDPPPPPVPPPQDDLVVLLPPPDDDDDDDLVLLVVLLVLLCVVPVVPPVLDDSVVLNVLSCQCNVDDVSVVVSCLDLSLLLSLLSSLVSQQSDNPDPDPDRGSSNSPSVSVVNDDDPVVLVVVPSSSLSNLQSNLVSCVSVVNNVVSVVSD

Organism: Aspergillus oryzae (strain 3.042) (NCBI:txid1160506)

pLDDT: mean 70.24, std 20.59, range [32.28, 96.0]

Sequence (194 aa):
MKSNLVPFRKVSTDLTSGPAFESQVKSLLDRNHPANSALLRAPGNSGSTEAVTQWTSARPLVSDDAVPTIPSLEESQDLLDRFLFYLGVSQHFFDPRTFSDSMVLLFQDEQTQEHQMHTIWFTEYLLVMAMAKLMDVEDPSSQPPGASLFAEAMRRLPPLHQLGEEGAITVEILTLIATYLQWCDRKHDAYLYV